Protein AF-A0A535QFA1-F1 (afdb_monomer_lite)

pLDDT: mean 90.1, std 9.4, range [36.09, 97.12]

Radius of gyration: 17.05 Å; chains: 1; bounding box: 52×34×44 Å

Foldseek 3Di:
DPPDQDDLLVQLVVQLVVVADDQDPSQCVNCVVCFQQFAHSVLSRLLSRLQCVPDSPQSVQKDFDDFDQALVRVCVGDDPLAWEWDWWWKAFPNAIEIEIETHDDDCDLVNLQVVCVVVVHDSCRSVVMDINDPVDDCCQAARHHRRQDDLSGDAPDDHSYPYYHYDDDDPVSLVVQGWYWHDRGSTITGTGGPVSVVSSSVVSVVVNVVRD

Structure (mmCIF, N/CA/C/O backbone):
data_AF-A0A535QFA1-F1
#
_entry.id   AF-A0A535QFA1-F1
#
loop_
_atom_site.group_PDB
_atom_site.id
_atom_site.type_symbol
_atom_site.label_atom_id
_atom_site.label_alt_id
_atom_site.label_comp_id
_atom_site.label_asym_id
_atom_site.label_entity_id
_atom_site.label_seq_id
_atom_site.pdbx_PDB_ins_code
_atom_site.Cartn_x
_atom_site.Cartn_y
_atom_site.Cartn_z
_atom_site.occupancy
_atom_site.B_iso_or_equiv
_atom_site.auth_seq_id
_atom_site.auth_comp_id
_atom_site.auth_asym_id
_atom_site.auth_atom_id
_atom_site.pdbx_PDB_model_num
ATOM 1 N N . MET A 1 1 ? 32.287 -7.131 -4.920 1.00 36.09 1 MET A N 1
ATOM 2 C CA . MET A 1 1 ? 31.017 -7.438 -5.617 1.00 36.09 1 MET A CA 1
ATOM 3 C C . MET A 1 1 ? 29.944 -6.469 -5.144 1.00 36.09 1 MET A C 1
ATOM 5 O O . MET A 1 1 ? 29.361 -6.685 -4.090 1.00 36.09 1 MET A O 1
ATOM 9 N N . HIS A 1 2 ? 29.711 -5.371 -5.864 1.00 36.66 2 HIS A N 1
ATOM 10 C CA . HIS A 1 2 ? 28.554 -4.512 -5.602 1.00 36.66 2 HIS A CA 1
ATOM 11 C C . HIS A 1 2 ? 27.330 -5.200 -6.203 1.00 36.66 2 HIS A C 1
ATOM 13 O O . HIS A 1 2 ? 27.080 -5.083 -7.400 1.00 36.66 2 HIS A O 1
ATOM 19 N N . ARG A 1 3 ? 26.614 -5.993 -5.398 1.00 45.50 3 ARG A N 1
ATOM 20 C CA . ARG A 1 3 ? 25.284 -6.466 -5.787 1.00 45.50 3 ARG A CA 1
ATOM 21 C C . ARG A 1 3 ? 24.400 -5.228 -5.881 1.00 45.50 3 ARG A C 1
ATOM 23 O O . ARG A 1 3 ? 23.937 -4.728 -4.862 1.00 45.50 3 ARG A O 1
ATOM 30 N N . ARG A 1 4 ? 24.230 -4.700 -7.096 1.00 63.50 4 ARG A N 1
ATOM 31 C CA . ARG A 1 4 ? 23.121 -3.793 -7.387 1.00 63.50 4 ARG A CA 1
ATOM 32 C C . ARG A 1 4 ? 21.858 -4.572 -7.032 1.00 63.50 4 ARG A C 1
ATOM 34 O O . ARG A 1 4 ? 21.687 -5.695 -7.505 1.00 63.50 4 ARG A O 1
ATOM 41 N N . LEU A 1 5 ? 21.057 -4.028 -6.120 1.00 66.06 5 LEU A N 1
ATOM 42 C CA . LEU A 1 5 ? 19.701 -4.513 -5.881 1.00 66.06 5 LEU A CA 1
ATOM 43 C C . LEU A 1 5 ? 19.017 -4.654 -7.238 1.00 66.06 5 LEU A C 1
ATOM 45 O O . LEU A 1 5 ? 19.121 -3.735 -8.045 1.00 66.06 5 LEU A O 1
ATOM 49 N N . LEU A 1 6 ? 18.392 -5.803 -7.499 1.00 73.25 6 LEU A N 1
ATOM 50 C CA . LEU A 1 6 ? 17.642 -6.003 -8.734 1.00 73.25 6 LEU A CA 1
ATOM 51 C C . LEU A 1 6 ? 16.382 -5.123 -8.662 1.00 73.25 6 LEU A C 1
ATOM 53 O O . LEU A 1 6 ? 15.570 -5.325 -7.745 1.00 73.25 6 LEU A O 1
ATOM 57 N N . PRO A 1 7 ? 16.238 -4.141 -9.569 1.00 82.62 7 PRO A N 1
ATOM 58 C CA . PRO A 1 7 ? 15.026 -3.350 -9.707 1.00 82.62 7 PRO A CA 1
ATOM 59 C C . PRO A 1 7 ? 13.777 -4.210 -9.798 1.00 82.62 7 PRO A C 1
ATOM 61 O O . PRO A 1 7 ? 13.775 -5.228 -10.496 1.00 82.62 7 PRO A O 1
ATOM 64 N N . VAL A 1 8 ? 12.685 -3.774 -9.165 1.00 93.38 8 VAL A N 1
ATOM 65 C CA . VAL A 1 8 ? 11.376 -4.394 -9.434 1.00 93.38 8 VAL A CA 1
ATOM 66 C C . VAL A 1 8 ? 11.015 -4.214 -10.915 1.00 93.38 8 VAL A C 1
ATOM 68 O O . VAL A 1 8 ? 10.474 -5.130 -11.535 1.00 93.38 8 VAL A O 1
ATOM 71 N N . GLN A 1 9 ? 11.435 -3.088 -11.498 1.00 94.69 9 GLN A N 1
ATOM 72 C CA . GLN A 1 9 ? 11.302 -2.752 -12.917 1.00 94.69 9 GLN A CA 1
ATOM 73 C C . GLN A 1 9 ? 11.777 -3.857 -13.863 1.00 94.69 9 GLN A C 1
ATOM 75 O O . GLN A 1 9 ? 11.039 -4.215 -14.775 1.00 94.69 9 GLN A O 1
ATOM 80 N N . ASP A 1 10 ? 12.949 -4.451 -13.630 1.00 93.56 10 ASP A N 1
ATOM 81 C CA . ASP A 1 10 ? 13.487 -5.488 -14.522 1.00 93.56 10 ASP A CA 1
ATOM 82 C C . ASP A 1 10 ? 12.620 -6.754 -14.504 1.00 93.56 10 ASP A C 1
ATOM 84 O O . ASP A 1 10 ? 12.417 -7.402 -15.533 1.00 93.56 10 ASP A O 1
ATOM 88 N N . THR A 1 11 ? 12.070 -7.098 -13.333 1.00 95.25 11 THR A N 1
ATOM 89 C CA . THR A 1 11 ? 11.156 -8.242 -13.213 1.00 95.25 11 THR A CA 1
ATOM 90 C C . THR A 1 11 ? 9.824 -7.946 -13.896 1.00 95.25 11 THR A C 1
ATOM 92 O O . THR A 1 11 ? 9.345 -8.780 -14.661 1.00 95.25 11 THR A O 1
ATOM 95 N N . PHE A 1 12 ? 9.254 -6.758 -13.674 1.00 96.00 12 PHE A N 1
ATOM 96 C CA . PHE A 1 12 ? 8.002 -6.348 -14.314 1.00 96.00 12 PHE A CA 1
ATOM 97 C C . PHE A 1 12 ? 8.147 -6.305 -15.841 1.00 96.00 12 PHE A C 1
ATOM 99 O O . PHE A 1 12 ? 7.252 -6.760 -16.549 1.00 96.00 12 PHE A O 1
ATOM 10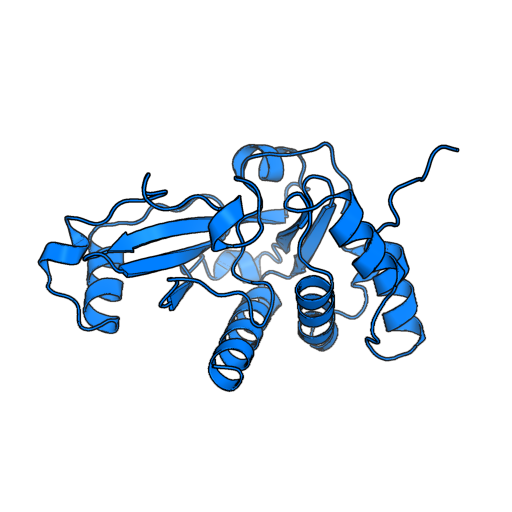6 N N . ALA A 1 13 ? 9.288 -5.833 -16.351 1.00 95.38 13 ALA A N 1
ATOM 107 C CA . ALA A 1 13 ? 9.579 -5.812 -17.783 1.00 95.38 13 ALA A CA 1
ATOM 108 C C . ALA A 1 13 ? 9.692 -7.224 -18.376 1.00 95.38 13 ALA A C 1
ATOM 110 O O . ALA A 1 13 ? 9.274 -7.451 -19.511 1.00 95.38 13 ALA A O 1
ATOM 111 N N . SER A 1 14 ? 10.241 -8.187 -17.624 1.00 94.94 14 SER A N 1
ATOM 112 C CA . SER A 1 14 ? 10.229 -9.590 -18.056 1.00 94.94 14 SER A CA 1
ATOM 113 C C . SER A 1 14 ? 8.806 -10.126 -18.127 1.00 94.94 14 SER A C 1
ATOM 115 O O . SER A 1 14 ? 8.405 -10.607 -19.177 1.00 94.94 14 SER A O 1
ATOM 117 N N . TRP A 1 15 ? 8.022 -9.978 -17.056 1.00 96.12 15 TRP A N 1
ATOM 118 C CA . TRP A 1 15 ? 6.640 -10.463 -17.019 1.00 96.12 15 TRP A CA 1
ATOM 119 C C . TRP A 1 15 ? 5.766 -9.861 -18.120 1.00 96.12 15 TRP A C 1
ATOM 121 O O . TRP A 1 15 ? 4.975 -10.576 -18.729 1.00 96.12 15 TRP A O 1
ATOM 131 N N . GLN A 1 16 ? 5.957 -8.578 -18.437 1.00 95.00 16 GLN A N 1
ATOM 132 C CA . GLN A 1 16 ? 5.222 -7.918 -19.515 1.00 95.00 16 GLN A CA 1
ATOM 133 C C . GLN A 1 16 ? 5.576 -8.519 -20.878 1.00 95.00 16 GLN A C 1
ATOM 135 O O . GLN A 1 16 ? 4.688 -8.790 -21.682 1.00 95.00 16 GLN A O 1
ATOM 140 N N . ARG A 1 17 ? 6.866 -8.781 -21.128 1.00 94.31 17 ARG A N 1
ATOM 141 C CA . ARG A 1 17 ? 7.331 -9.433 -22.361 1.00 94.31 17 ARG A CA 1
ATOM 142 C C . ARG A 1 17 ? 6.823 -10.869 -22.478 1.00 94.31 17 ARG A C 1
ATOM 144 O O . ARG A 1 17 ? 6.496 -11.311 -23.576 1.00 94.31 17 ARG A O 1
ATOM 151 N N . ASP A 1 18 ? 6.774 -11.573 -21.354 1.00 92.62 18 ASP A N 1
ATOM 152 C CA . ASP A 1 18 ? 6.400 -12.983 -21.278 1.00 92.62 18 ASP A CA 1
ATOM 153 C C . ASP A 1 18 ? 4.866 -13.183 -21.253 1.00 92.62 18 ASP A C 1
ATOM 155 O O . ASP A 1 18 ? 4.390 -14.310 -21.387 1.00 92.62 18 ASP A O 1
ATOM 159 N N . GLY A 1 19 ? 4.083 -12.102 -21.117 1.00 89.38 19 GLY A N 1
ATOM 160 C CA . GLY A 1 19 ? 2.617 -12.129 -21.109 1.00 89.38 19 GLY A CA 1
ATOM 161 C C . GLY A 1 19 ? 2.006 -12.683 -19.819 1.00 89.38 19 GLY A C 1
ATOM 162 O O . GLY A 1 19 ? 0.875 -13.169 -19.835 1.00 89.38 19 GLY A O 1
ATOM 163 N N . GLY A 1 20 ? 2.739 -12.644 -18.704 1.00 88.31 20 GLY A N 1
ATOM 164 C CA . GLY A 1 20 ? 2.240 -13.107 -17.412 1.00 88.31 20 GLY A CA 1
ATOM 165 C C . GLY A 1 20 ? 3.280 -13.061 -16.297 1.00 88.31 20 GLY A C 1
ATOM 166 O O . GLY A 1 20 ? 4.484 -12.968 -16.542 1.00 88.31 20 GLY A O 1
ATOM 167 N N . SER A 1 21 ? 2.817 -13.162 -15.048 1.00 89.56 21 SER A N 1
ATOM 168 C CA . SER A 1 21 ? 3.704 -13.216 -13.887 1.00 89.56 21 SER A CA 1
ATOM 169 C C . SER A 1 21 ? 3.970 -14.656 -13.445 1.00 89.56 21 SER A C 1
ATOM 171 O O . SER A 1 21 ? 3.077 -15.422 -13.071 1.00 89.56 21 SER A O 1
ATOM 173 N N . ALA A 1 22 ? 5.239 -15.047 -13.466 1.00 90.06 22 ALA A N 1
ATOM 174 C CA . ALA A 1 22 ? 5.717 -16.295 -12.877 1.00 90.06 22 ALA A CA 1
ATOM 175 C C . ALA A 1 22 ? 6.496 -16.009 -11.586 1.00 90.06 22 ALA A C 1
ATOM 177 O O . ALA A 1 22 ? 6.924 -14.883 -11.332 1.00 90.06 22 ALA A O 1
ATOM 178 N N . LEU A 1 23 ? 6.724 -17.039 -10.766 1.00 89.19 23 LEU A N 1
ATOM 179 C CA . LEU A 1 23 ? 7.596 -16.917 -9.595 1.00 89.19 23 LEU A CA 1
ATOM 180 C C . LEU A 1 23 ? 8.981 -16.398 -10.009 1.00 89.19 23 LEU A C 1
ATOM 182 O O . LEU A 1 23 ? 9.661 -17.004 -10.835 1.00 89.19 23 LEU A O 1
ATOM 186 N N . SER A 1 24 ? 9.410 -15.290 -9.402 1.00 91.81 24 SER A N 1
ATOM 187 C CA . SER A 1 24 ? 10.688 -14.644 -9.706 1.00 91.81 24 SER A CA 1
ATOM 188 C C . SER A 1 24 ? 11.712 -14.911 -8.606 1.00 91.81 24 SER A C 1
ATOM 190 O O . SER A 1 24 ? 11.575 -14.433 -7.478 1.00 91.81 24 SER A O 1
ATOM 192 N N . GLN A 1 25 ? 12.791 -15.628 -8.941 1.00 91.75 25 GLN A N 1
ATOM 193 C CA . GLN A 1 25 ? 13.925 -15.819 -8.024 1.00 91.75 25 GLN A CA 1
ATOM 194 C C . GLN A 1 25 ? 14.597 -14.487 -7.656 1.00 91.75 25 GLN A C 1
ATOM 196 O O . GLN A 1 25 ? 15.121 -14.353 -6.550 1.00 91.75 25 GLN A O 1
ATOM 201 N N . ALA A 1 26 ? 14.551 -13.495 -8.553 1.00 92.25 26 ALA A N 1
ATOM 202 C CA . ALA A 1 26 ? 15.075 -12.158 -8.301 1.00 92.25 26 ALA A CA 1
ATOM 203 C C . ALA A 1 26 ? 14.303 -11.456 -7.176 1.00 92.25 26 ALA A C 1
ATOM 205 O O . ALA A 1 26 ? 14.924 -10.931 -6.250 1.00 92.25 26 ALA A O 1
ATOM 206 N N . LEU A 1 27 ? 12.967 -11.512 -7.203 1.00 94.38 27 LEU A N 1
ATOM 207 C CA . LEU A 1 27 ? 12.136 -10.939 -6.141 1.00 94.38 27 LEU A CA 1
ATOM 208 C C . LEU A 1 27 ? 12.283 -11.699 -4.820 1.00 94.38 27 LEU A C 1
ATOM 210 O O . LEU A 1 27 ? 12.355 -11.071 -3.770 1.00 94.38 27 LEU A O 1
ATOM 214 N N . VAL A 1 28 ? 12.412 -13.030 -4.855 1.00 93.62 28 VAL A N 1
ATOM 215 C CA . VAL A 1 28 ? 12.684 -13.830 -3.645 1.00 93.62 28 VAL A CA 1
ATOM 216 C C . VAL A 1 28 ? 14.038 -13.463 -3.030 1.00 93.62 28 VAL A C 1
ATOM 218 O O . VAL A 1 28 ? 14.162 -13.333 -1.812 1.00 93.62 28 VAL A O 1
ATOM 221 N N . LEU A 1 29 ? 15.077 -13.280 -3.850 1.00 92.81 29 LEU A N 1
ATOM 222 C CA . LEU A 1 29 ? 16.383 -12.834 -3.366 1.00 92.81 29 LEU A CA 1
ATOM 223 C C . LEU A 1 29 ? 16.307 -11.415 -2.791 1.00 92.81 29 LEU A C 1
ATOM 225 O O . LEU A 1 29 ? 16.890 -11.154 -1.742 1.00 92.81 29 LEU A O 1
ATOM 229 N N . ARG A 1 30 ? 15.579 -10.515 -3.456 1.00 93.50 30 ARG A N 1
ATOM 230 C CA . ARG A 1 30 ? 15.346 -9.146 -2.993 1.00 93.50 30 ARG A CA 1
ATOM 231 C C . ARG A 1 30 ? 14.663 -9.124 -1.626 1.00 93.50 30 ARG A C 1
ATOM 233 O O . ARG A 1 30 ? 15.171 -8.468 -0.723 1.00 93.50 30 ARG A O 1
ATOM 240 N N . GLU A 1 31 ? 13.576 -9.872 -1.465 1.00 93.56 31 GLU A N 1
ATOM 241 C CA . GLU A 1 31 ? 12.855 -10.021 -0.196 1.00 93.56 31 GLU A CA 1
ATOM 242 C C . GLU A 1 31 ? 13.787 -10.513 0.922 1.00 93.56 31 GLU A C 1
ATOM 244 O O . GLU A 1 31 ? 13.810 -9.942 2.007 1.00 93.56 31 GLU A O 1
ATOM 249 N N . ARG A 1 32 ? 14.648 -11.501 0.643 1.00 92.81 32 ARG A N 1
ATOM 250 C CA . ARG A 1 32 ? 15.643 -11.990 1.618 1.00 92.81 32 ARG A CA 1
ATOM 251 C C . ARG A 1 32 ? 16.702 -10.952 1.995 1.00 92.81 32 ARG A C 1
ATOM 253 O O . ARG A 1 32 ? 17.183 -10.975 3.122 1.00 92.81 32 ARG A O 1
ATOM 260 N N . LEU A 1 33 ? 17.114 -10.099 1.056 1.00 92.50 33 LEU A N 1
ATOM 261 C CA . LEU A 1 33 ? 18.165 -9.099 1.278 1.00 92.50 33 LEU A CA 1
ATOM 262 C C . LEU A 1 33 ? 17.646 -7.839 1.977 1.00 92.50 33 LEU A C 1
ATOM 264 O O . LEU A 1 33 ? 18.363 -7.266 2.791 1.00 92.50 33 LEU A O 1
ATOM 268 N N . LEU A 1 34 ? 16.435 -7.398 1.635 1.00 92.19 34 LEU A N 1
ATOM 269 C CA . LEU A 1 34 ? 15.840 -6.166 2.155 1.00 92.19 34 LEU A CA 1
ATOM 270 C C . LEU A 1 34 ? 14.922 -6.399 3.360 1.00 92.19 34 LEU A C 1
ATOM 272 O O . LEU A 1 34 ? 14.665 -5.461 4.114 1.00 92.19 34 LEU A O 1
ATOM 276 N N . GLY A 1 35 ? 14.426 -7.623 3.554 1.00 92.62 35 GLY A N 1
ATOM 277 C CA . GLY A 1 35 ? 13.470 -7.941 4.610 1.00 92.62 35 GLY A CA 1
ATOM 278 C C . GLY A 1 35 ? 12.264 -6.991 4.562 1.00 92.62 35 GLY A C 1
ATOM 279 O O . GLY A 1 35 ? 11.680 -6.823 3.493 1.00 92.62 35 GLY A O 1
ATOM 280 N N . PRO A 1 36 ? 11.913 -6.315 5.671 1.00 93.19 36 PRO A N 1
ATOM 281 C CA . PRO A 1 36 ? 10.734 -5.450 5.732 1.00 93.19 36 PRO A CA 1
ATOM 282 C C . PRO A 1 36 ? 10.875 -4.112 4.981 1.00 93.19 36 PRO A C 1
ATOM 284 O O . PRO A 1 36 ? 9.944 -3.308 4.972 1.00 93.19 36 PRO A O 1
ATOM 287 N N . ALA A 1 37 ? 12.028 -3.845 4.355 1.00 93.69 37 ALA A N 1
ATOM 288 C CA . ALA A 1 37 ? 12.254 -2.655 3.533 1.00 93.69 37 ALA A CA 1
ATOM 289 C C . ALA A 1 37 ? 11.742 -2.795 2.085 1.00 93.69 37 ALA A C 1
ATOM 291 O O . ALA A 1 37 ? 11.968 -1.900 1.273 1.00 93.69 37 ALA A O 1
ATOM 292 N N . THR A 1 38 ? 11.079 -3.903 1.744 1.00 94.38 38 THR A N 1
ATOM 293 C CA . THR A 1 38 ? 10.438 -4.159 0.447 1.00 94.38 38 THR A CA 1
ATOM 294 C C . THR A 1 38 ? 9.140 -4.930 0.660 1.00 94.38 38 THR A C 1
ATOM 296 O O . THR A 1 38 ? 9.039 -5.715 1.600 1.00 94.38 38 THR A O 1
ATOM 299 N N . LEU A 1 39 ? 8.164 -4.757 -0.232 1.00 94.75 39 LEU A N 1
ATOM 300 C CA . LEU A 1 39 ? 7.024 -5.668 -0.299 1.00 94.75 39 LEU A CA 1
ATOM 301 C C . LEU A 1 39 ? 7.507 -7.095 -0.592 1.00 94.75 39 LEU A C 1
ATOM 303 O O . LEU A 1 39 ? 8.524 -7.288 -1.271 1.00 94.75 39 LEU A O 1
ATOM 307 N N . SER A 1 40 ? 6.759 -8.086 -0.095 1.00 93.81 40 SER A N 1
ATOM 308 C CA . SER A 1 40 ? 7.069 -9.496 -0.345 1.00 93.81 40 SER A CA 1
ATOM 309 C C . SER A 1 40 ? 7.039 -9.804 -1.842 1.00 93.81 40 SER A C 1
ATOM 311 O O . SER A 1 40 ? 6.305 -9.177 -2.610 1.00 93.81 40 SER A O 1
ATOM 313 N N . SER A 1 41 ? 7.806 -10.804 -2.270 1.00 94.19 41 SER A N 1
ATOM 314 C CA . SER A 1 41 ? 7.821 -11.258 -3.664 1.00 94.19 41 SER A CA 1
ATOM 315 C C . SER A 1 41 ? 6.428 -11.645 -4.169 1.00 94.19 41 SER A C 1
ATOM 317 O O . SER A 1 41 ? 6.093 -11.375 -5.322 1.00 94.19 41 SER A O 1
ATOM 319 N N . ALA A 1 42 ? 5.600 -12.223 -3.298 1.00 92.56 42 ALA A N 1
ATOM 320 C CA . ALA A 1 42 ? 4.225 -12.580 -3.611 1.00 92.56 42 ALA A CA 1
ATOM 321 C C . ALA A 1 42 ? 3.305 -11.351 -3.717 1.00 92.56 42 ALA A C 1
ATOM 323 O O . ALA A 1 42 ? 2.526 -11.276 -4.661 1.00 92.56 42 ALA A O 1
ATOM 324 N N . SER A 1 43 ? 3.442 -10.362 -2.827 1.00 93.44 43 SER A N 1
ATOM 325 C CA . SER A 1 43 ? 2.688 -9.098 -2.908 1.00 93.44 43 SER A CA 1
ATOM 326 C C . SER A 1 43 ? 3.061 -8.296 -4.157 1.00 93.44 43 SER A C 1
ATOM 328 O O . SER A 1 43 ? 2.186 -7.767 -4.829 1.00 93.44 43 SER A O 1
ATOM 330 N N . LEU A 1 44 ? 4.350 -8.245 -4.521 1.00 95.44 44 LEU A N 1
ATOM 331 C CA . LEU A 1 44 ? 4.813 -7.598 -5.756 1.00 95.44 44 LEU A CA 1
ATOM 332 C C . LEU A 1 44 ? 4.244 -8.273 -7.008 1.00 95.44 44 LEU A C 1
ATOM 334 O O . LEU A 1 44 ? 3.853 -7.590 -7.952 1.00 95.44 44 LEU A O 1
ATOM 338 N N . ARG A 1 45 ? 4.190 -9.610 -7.010 1.00 94.75 45 ARG A N 1
ATOM 339 C CA . ARG A 1 45 ? 3.570 -10.386 -8.088 1.00 94.75 45 ARG A CA 1
ATOM 340 C C . ARG A 1 45 ? 2.073 -10.105 -8.191 1.00 94.75 45 ARG A C 1
ATOM 342 O O . ARG A 1 45 ? 1.593 -9.809 -9.276 1.00 94.75 45 ARG A O 1
ATOM 349 N N . LEU A 1 46 ? 1.364 -10.143 -7.066 1.00 92.06 46 LEU A N 1
ATOM 350 C CA . LEU A 1 46 ? -0.070 -9.878 -7.028 1.00 92.06 46 LEU A CA 1
ATOM 351 C C . LEU A 1 46 ? -0.394 -8.455 -7.501 1.00 92.06 46 LEU A C 1
ATOM 353 O O . LEU A 1 46 ? -1.271 -8.261 -8.340 1.00 92.06 46 LEU A O 1
ATOM 357 N N . LEU A 1 47 ? 0.360 -7.466 -7.017 1.00 94.12 47 LEU A N 1
ATOM 358 C CA . LEU A 1 47 ? 0.212 -6.076 -7.435 1.00 94.12 47 LEU A CA 1
ATOM 359 C C . LEU A 1 47 ? 0.419 -5.920 -8.946 1.00 94.12 47 LEU A C 1
ATOM 361 O O . LEU A 1 47 ? -0.317 -5.166 -9.581 1.00 94.12 47 LEU A O 1
ATOM 365 N N . TYR A 1 48 ? 1.380 -6.641 -9.528 1.00 95.31 48 TYR A N 1
ATOM 366 C CA . TYR A 1 48 ? 1.573 -6.683 -10.976 1.00 95.31 48 TYR A CA 1
ATOM 367 C C . TYR A 1 48 ? 0.375 -7.310 -11.705 1.00 95.31 48 TYR A C 1
ATOM 369 O O . TYR A 1 48 ? -0.155 -6.700 -12.633 1.00 95.31 48 TYR A O 1
ATOM 377 N N . ASP A 1 49 ? -0.082 -8.491 -11.280 1.00 93.38 49 ASP A N 1
ATOM 378 C CA . ASP A 1 49 ? -1.200 -9.215 -11.910 1.00 93.38 49 ASP A CA 1
ATOM 379 C C . ASP A 1 49 ? -2.494 -8.398 -11.911 1.00 93.38 49 ASP A C 1
ATOM 381 O O . ASP A 1 49 ? -3.239 -8.375 -12.890 1.00 93.38 49 ASP A O 1
ATOM 385 N N . ILE A 1 50 ? -2.754 -7.692 -10.814 1.00 93.19 50 ILE A N 1
ATOM 386 C CA . ILE A 1 50 ? -3.905 -6.804 -10.693 1.00 93.19 50 ILE A CA 1
ATOM 387 C C . ILE A 1 50 ? -3.710 -5.566 -11.573 1.00 93.19 50 ILE A C 1
ATOM 389 O O . ILE A 1 50 ? -4.579 -5.222 -12.371 1.00 93.19 50 ILE A O 1
ATOM 393 N N . SER A 1 51 ? -2.569 -4.882 -11.450 1.00 94.69 51 SER A N 1
ATOM 394 C CA . SER A 1 51 ? -2.366 -3.588 -12.115 1.00 94.69 51 SER A CA 1
ATOM 395 C C . SER A 1 51 ? -2.237 -3.713 -13.635 1.00 94.69 51 SER A C 1
ATOM 397 O O . SER A 1 51 ? -2.648 -2.803 -14.351 1.00 94.69 51 SER A O 1
ATOM 399 N N . SER A 1 52 ? -1.717 -4.837 -14.137 1.00 94.88 52 SER A N 1
ATOM 400 C CA . SER A 1 52 ? -1.502 -5.080 -15.574 1.00 94.88 52 SER A CA 1
ATOM 401 C C . SER A 1 52 ? -2.806 -5.222 -16.360 1.00 94.88 52 SER A C 1
ATOM 403 O O . SER A 1 52 ? -2.816 -5.037 -17.570 1.00 94.88 52 SER A O 1
ATOM 405 N N . GLN A 1 53 ? -3.930 -5.466 -15.680 1.00 93.62 53 GLN A N 1
ATOM 406 C CA . GLN A 1 53 ? -5.264 -5.441 -16.291 1.00 93.62 53 GLN A CA 1
ATOM 407 C C . GLN A 1 53 ? -5.726 -4.023 -16.658 1.00 93.62 53 GLN A C 1
ATOM 409 O O . GLN A 1 53 ? -6.674 -3.862 -17.424 1.00 93.62 53 GLN A O 1
ATOM 414 N N . PHE A 1 54 ? -5.097 -2.996 -16.080 1.00 92.88 54 PHE A N 1
ATOM 415 C CA . PHE A 1 54 ? -5.510 -1.599 -16.219 1.00 92.88 54 PHE A CA 1
ATOM 416 C C . PHE A 1 54 ? -4.427 -0.701 -16.820 1.00 92.88 54 PHE A C 1
ATOM 418 O O . PHE A 1 54 ? -4.724 0.428 -17.212 1.00 92.88 54 PHE A O 1
ATOM 425 N N . VAL A 1 55 ? -3.175 -1.159 -16.823 1.00 94.06 55 VAL A N 1
ATOM 426 C CA . VAL A 1 55 ? -2.001 -0.359 -17.164 1.00 94.06 55 VAL A CA 1
ATOM 427 C C . VAL A 1 55 ? -1.009 -1.217 -17.941 1.00 94.06 55 VAL A C 1
ATOM 429 O O . VAL A 1 55 ? -0.461 -2.176 -17.400 1.00 94.06 55 VAL A O 1
ATOM 432 N N . ASP A 1 56 ? -0.739 -0.832 -19.186 1.00 91.50 56 ASP A N 1
ATOM 433 C CA . ASP A 1 56 ? 0.124 -1.605 -20.083 1.00 91.50 56 ASP A CA 1
ATOM 434 C C . ASP A 1 56 ? 1.620 -1.360 -19.834 1.00 91.50 56 ASP A C 1
ATOM 436 O O . ASP A 1 56 ? 2.424 -2.254 -20.064 1.00 91.50 56 ASP A O 1
ATOM 440 N N . ASP A 1 57 ? 2.007 -0.180 -19.344 1.00 94.62 57 ASP A N 1
ATOM 441 C CA . ASP A 1 57 ? 3.387 0.314 -19.183 1.00 94.62 57 ASP A CA 1
ATOM 442 C C . ASP A 1 57 ? 3.854 0.312 -17.711 1.00 94.62 57 ASP A C 1
ATOM 444 O O . ASP A 1 57 ? 4.427 1.276 -17.197 1.00 94.62 57 ASP A O 1
ATOM 448 N N . LEU A 1 58 ? 3.556 -0.765 -16.973 1.00 95.38 58 LEU A N 1
ATOM 449 C CA . LEU A 1 58 ? 3.919 -0.876 -15.552 1.00 95.38 58 LEU A CA 1
ATOM 450 C C . LEU A 1 58 ? 5.422 -0.735 -15.251 1.00 95.38 58 LEU A C 1
ATOM 452 O O . LEU A 1 58 ? 5.740 -0.090 -14.248 1.00 95.38 58 LEU A O 1
ATOM 456 N N . PRO A 1 59 ? 6.359 -1.314 -16.029 1.00 95.50 59 PRO A N 1
ATOM 457 C CA . PRO A 1 59 ? 7.784 -1.172 -15.730 1.00 95.50 59 PRO A CA 1
ATOM 458 C C . PRO A 1 59 ? 8.256 0.284 -15.778 1.00 95.50 59 PRO A C 1
ATOM 460 O O . PRO A 1 59 ? 9.030 0.712 -14.924 1.00 95.50 59 PRO A O 1
ATOM 463 N N . GLU A 1 60 ? 7.767 1.062 -16.742 1.00 95.81 60 GLU A N 1
ATOM 464 C CA . GLU A 1 60 ? 8.107 2.474 -16.939 1.00 95.81 60 GLU A CA 1
ATOM 465 C C . GLU A 1 60 ? 7.543 3.376 -15.833 1.00 95.81 60 GLU A C 1
ATOM 467 O O . GLU A 1 60 ? 8.005 4.501 -15.637 1.00 95.81 60 GLU A O 1
ATOM 472 N N . ARG A 1 61 ? 6.564 2.875 -15.079 1.00 96.25 61 ARG A N 1
ATOM 473 C CA . ARG A 1 61 ? 5.904 3.583 -13.979 1.00 96.25 61 ARG A CA 1
ATOM 474 C C . ARG A 1 61 ? 6.570 3.394 -12.626 1.00 96.25 61 ARG A C 1
ATOM 476 O O . ARG A 1 61 ? 6.087 3.944 -11.635 1.00 96.25 61 ARG A O 1
ATOM 483 N N . ILE A 1 62 ? 7.659 2.635 -12.553 1.00 96.19 62 ILE A N 1
ATOM 484 C CA . ILE A 1 62 ? 8.423 2.490 -11.316 1.00 96.19 62 ILE A CA 1
ATOM 485 C C . ILE A 1 62 ? 9.387 3.664 -11.182 1.00 96.19 62 ILE A C 1
ATOM 487 O O . ILE A 1 62 ? 10.312 3.851 -11.969 1.00 96.19 62 ILE A O 1
ATOM 491 N N . CYS A 1 63 ? 9.164 4.460 -10.144 1.00 94.19 63 CYS A N 1
ATOM 492 C CA . CYS A 1 63 ? 9.988 5.601 -9.800 1.00 94.19 63 CYS A CA 1
ATOM 493 C C . CYS A 1 63 ? 11.006 5.218 -8.729 1.00 94.19 63 CYS A C 1
ATOM 495 O O . CYS A 1 63 ? 10.646 4.677 -7.683 1.00 94.19 63 CYS A O 1
ATOM 497 N N . TRP A 1 64 ? 12.267 5.553 -8.991 1.00 93.69 64 TRP A N 1
ATOM 498 C CA . TRP A 1 64 ? 13.373 5.421 -8.052 1.00 93.69 64 TRP A CA 1
ATOM 499 C C . TRP A 1 64 ? 13.585 6.714 -7.286 1.00 93.69 64 TRP A C 1
ATOM 501 O O . TRP A 1 64 ? 13.624 7.795 -7.875 1.00 93.69 64 TRP A O 1
ATOM 511 N N . HIS A 1 65 ? 13.798 6.594 -5.983 1.00 93.19 65 HIS A N 1
ATOM 512 C CA . HIS A 1 65 ? 14.057 7.733 -5.118 1.00 93.19 65 HIS A CA 1
ATOM 513 C C . HIS A 1 65 ? 14.992 7.369 -3.957 1.00 93.19 65 HIS A C 1
ATOM 515 O O . HIS A 1 65 ? 15.338 6.209 -3.726 1.00 93.19 65 HIS A O 1
ATOM 521 N N . ALA A 1 66 ? 15.437 8.395 -3.229 1.00 90.56 66 ALA A N 1
ATOM 522 C CA . ALA A 1 66 ? 16.128 8.216 -1.955 1.00 90.56 66 ALA A CA 1
ATOM 523 C C . ALA A 1 66 ? 15.228 7.459 -0.953 1.00 90.56 66 ALA A C 1
ATOM 525 O O . ALA A 1 66 ? 14.005 7.535 -1.080 1.00 90.56 66 ALA A O 1
ATOM 526 N N . PRO A 1 67 ? 15.799 6.745 0.038 1.00 91.50 67 PRO A N 1
ATOM 527 C CA . PRO A 1 67 ? 15.005 6.047 1.044 1.00 91.50 67 PRO A CA 1
ATOM 528 C C . PRO A 1 67 ? 14.078 7.003 1.800 1.00 91.50 67 PRO A C 1
ATOM 530 O O . PRO A 1 67 ? 14.540 8.018 2.320 1.00 91.50 67 PRO A O 1
ATOM 533 N N . THR A 1 68 ? 12.800 6.646 1.907 1.00 92.00 68 THR A N 1
ATOM 534 C CA . THR A 1 68 ? 11.786 7.411 2.652 1.00 92.00 68 THR A CA 1
ATOM 535 C C . THR A 1 68 ? 11.129 6.549 3.727 1.00 92.00 68 THR A C 1
ATOM 537 O O . THR A 1 68 ? 10.778 5.402 3.470 1.00 92.00 68 THR A O 1
ATOM 540 N N . LEU A 1 69 ? 10.942 7.096 4.930 1.00 89.69 69 LEU A N 1
ATOM 541 C CA . LEU A 1 69 ? 10.387 6.407 6.107 1.00 89.69 69 LEU A CA 1
ATOM 542 C C . LEU A 1 69 ? 8.993 6.927 6.492 1.00 89.69 69 LEU A C 1
ATOM 544 O O . LEU A 1 69 ? 8.387 6.478 7.467 1.00 89.69 69 LEU A O 1
ATOM 548 N N . SER A 1 70 ? 8.464 7.888 5.736 1.00 90.19 70 SER A N 1
ATOM 549 C CA . SER A 1 70 ? 7.137 8.457 5.947 1.00 90.19 70 SER A CA 1
ATOM 550 C C . SER A 1 70 ? 6.447 8.815 4.632 1.00 90.19 70 SER A C 1
ATOM 552 O O . SER A 1 70 ? 7.085 9.063 3.605 1.00 90.19 70 SER A O 1
ATOM 554 N N . ALA A 1 71 ? 5.116 8.902 4.677 1.00 90.19 71 ALA A N 1
ATOM 555 C CA . ALA A 1 71 ? 4.320 9.336 3.532 1.00 90.19 71 ALA A CA 1
ATOM 556 C C . ALA A 1 71 ? 4.666 10.774 3.101 1.00 90.19 71 ALA A C 1
ATOM 558 O O . ALA A 1 71 ? 4.694 11.056 1.910 1.00 90.19 71 ALA A O 1
ATOM 559 N N . SER A 1 72 ? 4.984 11.668 4.045 1.00 91.38 72 SER A N 1
ATOM 560 C CA . SER A 1 72 ? 5.404 13.044 3.746 1.00 91.38 72 SER A CA 1
ATOM 561 C C . SER A 1 72 ? 6.753 13.106 3.031 1.00 91.38 72 SER A C 1
ATOM 563 O O . SER A 1 72 ? 6.900 13.864 2.077 1.00 91.38 72 SER A O 1
ATOM 565 N N . GLU A 1 73 ? 7.726 12.293 3.453 1.00 94.00 73 GLU A N 1
ATOM 566 C CA . GLU A 1 73 ? 9.013 12.186 2.753 1.00 94.00 73 GLU A CA 1
ATOM 567 C C . GLU A 1 73 ? 8.825 11.594 1.355 1.00 94.00 73 GLU A C 1
ATOM 569 O O . GLU A 1 73 ? 9.376 12.115 0.391 1.00 94.00 73 GLU A O 1
ATOM 574 N N . THR A 1 74 ? 7.987 10.560 1.232 1.00 93.44 74 THR A N 1
ATOM 575 C CA . THR A 1 74 ? 7.645 9.950 -0.063 1.00 93.44 74 THR A CA 1
ATOM 576 C C . THR A 1 74 ? 6.984 10.979 -0.984 1.00 93.44 74 THR A C 1
ATOM 578 O O . THR A 1 74 ? 7.388 11.150 -2.128 1.00 93.44 74 THR A O 1
ATOM 581 N N . GLN A 1 75 ? 6.021 11.753 -0.480 1.00 95.00 75 GLN A N 1
ATOM 582 C CA . GLN A 1 75 ? 5.355 12.805 -1.249 1.00 95.00 75 GLN A CA 1
ATOM 583 C C . GLN A 1 75 ? 6.329 13.878 -1.756 1.00 95.00 75 GLN A C 1
ATOM 585 O O . GLN A 1 75 ? 6.105 14.423 -2.835 1.00 95.00 75 GLN A O 1
ATOM 590 N N . ALA A 1 76 ? 7.393 14.176 -1.004 1.00 94.75 76 ALA A N 1
ATOM 591 C CA . ALA A 1 76 ? 8.402 15.164 -1.382 1.00 94.75 76 ALA A CA 1
ATOM 592 C C . ALA A 1 76 ? 9.335 14.693 -2.511 1.00 94.75 76 ALA A C 1
ATOM 594 O O . ALA A 1 76 ? 9.915 15.530 -3.202 1.00 94.75 76 ALA A O 1
ATOM 595 N N . VAL A 1 77 ? 9.489 13.376 -2.699 1.00 94.38 77 VAL A N 1
ATOM 596 C CA . VAL A 1 77 ? 10.323 12.791 -3.768 1.00 94.38 77 VAL A CA 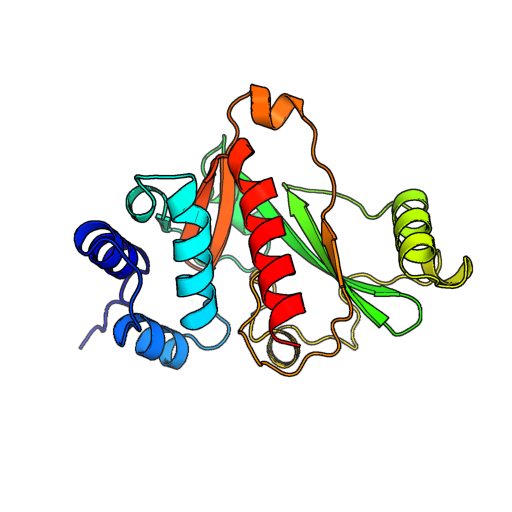1
ATOM 597 C C . VAL A 1 77 ? 9.514 12.336 -4.984 1.00 94.38 77 VAL A C 1
ATOM 599 O O . VAL A 1 77 ? 10.089 12.104 -6.046 1.00 94.38 77 VAL A O 1
ATOM 602 N N . LEU A 1 78 ? 8.190 12.218 -4.851 1.00 94.38 78 LEU A N 1
ATOM 603 C CA . LEU A 1 78 ? 7.292 11.898 -5.957 1.00 94.38 78 LEU A CA 1
ATOM 604 C C . LEU A 1 78 ? 7.075 13.110 -6.888 1.00 94.38 78 LEU A C 1
ATOM 606 O O . LEU A 1 78 ? 7.141 14.260 -6.448 1.00 94.38 78 LEU A O 1
ATOM 610 N N . PRO A 1 79 ? 6.766 12.884 -8.180 1.00 94.31 79 PRO A N 1
ATOM 611 C CA . PRO A 1 79 ? 6.444 13.972 -9.099 1.00 94.31 79 PRO A CA 1
ATOM 612 C C . PRO A 1 79 ? 5.216 14.789 -8.641 1.00 94.31 79 PRO A C 1
ATOM 614 O O . PRO A 1 79 ? 4.300 14.220 -8.048 1.00 94.31 79 PRO A O 1
ATOM 617 N N . PRO A 1 80 ? 5.107 16.090 -8.984 1.00 89.69 80 PRO A N 1
ATOM 618 C CA . PRO A 1 80 ? 4.056 16.976 -8.456 1.00 89.69 80 PRO A CA 1
ATOM 619 C C . PRO A 1 80 ? 2.600 16.528 -8.684 1.00 89.69 80 PRO A C 1
ATOM 621 O O . PRO A 1 80 ? 1.720 16.876 -7.902 1.00 89.69 80 PRO A O 1
ATOM 624 N N . GLN A 1 81 ? 2.335 15.767 -9.751 1.00 92.38 81 GLN A N 1
ATOM 625 C CA . GLN A 1 81 ? 0.997 15.259 -10.099 1.00 92.38 81 GLN A CA 1
ATOM 626 C C . GLN A 1 81 ? 0.684 13.890 -9.468 1.00 92.38 81 GLN A C 1
ATOM 628 O O . GLN A 1 81 ? -0.382 13.317 -9.710 1.00 92.38 81 GLN A O 1
ATOM 633 N N . VAL A 1 82 ? 1.617 13.355 -8.679 1.00 96.44 82 VAL A N 1
ATOM 634 C CA . VAL A 1 82 ? 1.522 12.048 -8.036 1.00 96.44 82 VAL A CA 1
ATOM 635 C C . VAL A 1 82 ? 1.270 12.250 -6.550 1.00 96.44 82 VAL A C 1
ATOM 637 O O . VAL A 1 82 ? 2.020 12.933 -5.855 1.00 96.44 82 VAL A O 1
ATOM 640 N N . LEU A 1 83 ? 0.203 11.637 -6.056 1.00 96.12 83 LEU A N 1
ATOM 641 C CA . LEU A 1 83 ? -0.166 11.653 -4.650 1.00 96.12 83 LEU A CA 1
ATOM 642 C C . LEU A 1 83 ? 0.336 10.382 -3.971 1.00 96.12 83 LEU A C 1
ATOM 644 O O . LEU A 1 83 ? 0.197 9.288 -4.508 1.00 96.12 83 LEU A O 1
ATOM 648 N N . VAL A 1 84 ? 0.900 10.492 -2.778 1.00 95.19 84 VAL A N 1
ATOM 649 C CA . VAL A 1 84 ? 1.333 9.313 -2.021 1.00 95.19 84 VAL A CA 1
ATOM 650 C C . VAL A 1 84 ? 0.124 8.490 -1.559 1.00 95.19 84 VAL A C 1
ATOM 652 O O . VAL A 1 84 ? -0.860 9.045 -1.066 1.00 95.19 84 VAL A O 1
ATOM 655 N N . GLN A 1 85 ? 0.179 7.163 -1.678 1.00 95.06 85 GLN A N 1
ATOM 656 C CA . GLN A 1 85 ? -0.728 6.292 -0.932 1.00 95.06 85 GLN A CA 1
ATOM 657 C C . GLN A 1 85 ? -0.238 6.185 0.513 1.00 95.06 85 GLN A C 1
ATOM 659 O O . GLN A 1 85 ? 0.899 5.812 0.783 1.00 95.06 85 GLN A O 1
ATOM 664 N N . LYS A 1 86 ? -1.119 6.502 1.459 1.00 93.44 86 LYS A N 1
ATOM 665 C CA . LYS A 1 86 ? -0.828 6.478 2.889 1.00 93.44 86 LYS A CA 1
ATOM 666 C C . LYS A 1 86 ? -1.705 5.443 3.570 1.00 93.44 86 LYS A C 1
ATOM 668 O O . LYS A 1 86 ? -2.933 5.558 3.557 1.00 93.44 86 LYS A O 1
ATOM 673 N N . THR A 1 87 ? -1.073 4.475 4.224 1.00 93.88 87 THR A N 1
ATOM 674 C CA . THR A 1 87 ? -1.758 3.510 5.086 1.00 93.88 87 THR A CA 1
ATOM 675 C C . THR A 1 87 ? -1.270 3.625 6.515 1.00 93.88 87 THR A C 1
ATOM 677 O O . THR A 1 87 ? -0.085 3.815 6.780 1.00 93.88 87 THR A O 1
ATOM 680 N N . VAL A 1 88 ? -2.207 3.524 7.447 1.00 93.25 88 VAL A N 1
ATOM 681 C CA . VAL A 1 88 ? -1.950 3.615 8.880 1.00 93.25 88 VAL A CA 1
ATOM 682 C C . VAL A 1 88 ? -2.672 2.493 9.606 1.00 93.25 88 VAL A C 1
ATOM 684 O O . VAL A 1 88 ? -3.769 2.079 9.228 1.00 93.25 88 VAL A O 1
ATOM 687 N N . SER A 1 89 ? -2.044 1.996 10.664 1.00 94.56 89 SER A N 1
ATOM 688 C CA . SER A 1 89 ? -2.653 0.997 11.539 1.00 94.56 89 SER A CA 1
ATOM 689 C C . SER A 1 89 ? -3.624 1.682 12.488 1.00 94.56 89 SER A C 1
ATOM 691 O O . SER A 1 89 ? -3.321 2.742 13.032 1.00 94.56 89 SER A O 1
ATOM 693 N N . VAL A 1 90 ? -4.791 1.092 12.705 1.00 95.06 90 VAL A N 1
ATOM 694 C CA . VAL A 1 90 ? -5.829 1.650 13.570 1.00 95.06 90 VAL A CA 1
ATOM 695 C C . VAL A 1 90 ? -6.342 0.562 14.497 1.00 95.06 90 VAL A C 1
ATOM 697 O O . VAL A 1 90 ? -6.742 -0.499 14.033 1.00 95.06 90 VAL A O 1
ATOM 700 N N . GLU A 1 91 ? -6.370 0.821 15.803 1.00 95.31 91 GLU A N 1
ATOM 701 C CA . GLU A 1 91 ? -7.045 -0.063 16.755 1.00 95.31 91 GLU A CA 1
ATOM 702 C C . GLU A 1 91 ? -8.411 0.520 17.120 1.00 95.31 91 GLU A C 1
ATOM 704 O O . GLU A 1 91 ? -8.545 1.707 17.436 1.00 95.31 91 GLU A O 1
ATOM 709 N N . MET A 1 92 ? -9.445 -0.318 17.063 1.00 95.12 92 MET A N 1
ATOM 710 C CA . MET A 1 92 ? -10.811 0.050 17.417 1.00 95.12 92 MET A CA 1
ATOM 711 C C . MET A 1 92 ? -11.474 -1.100 18.179 1.00 95.12 92 MET A C 1
ATOM 713 O O . MET A 1 92 ? -11.665 -2.183 17.634 1.00 95.12 92 MET A O 1
ATOM 717 N N . ALA A 1 93 ? -11.814 -0.865 19.453 1.00 93.25 93 ALA A N 1
ATOM 718 C CA . ALA A 1 93 ? -12.337 -1.893 20.365 1.00 93.25 93 ALA A CA 1
ATOM 719 C C . ALA A 1 93 ? -11.477 -3.177 20.394 1.00 93.25 93 ALA A C 1
ATOM 721 O O . ALA A 1 93 ? -12.002 -4.287 20.321 1.00 93.25 93 ALA A O 1
ATOM 722 N N . GLY A 1 94 ? -10.150 -3.015 20.454 1.00 91.69 94 GLY A N 1
ATOM 723 C CA . GLY A 1 94 ? -9.189 -4.123 20.481 1.00 91.69 94 GLY A CA 1
ATOM 724 C C . GLY A 1 94 ? -9.015 -4.861 19.149 1.00 91.69 94 GLY A C 1
ATOM 725 O O . GLY A 1 94 ? -8.311 -5.865 19.106 1.00 91.69 94 GLY A O 1
ATOM 726 N N . ARG A 1 95 ? -9.642 -4.390 18.062 1.00 93.25 95 ARG A N 1
ATOM 727 C CA . ARG A 1 95 ? -9.469 -4.945 16.715 1.00 93.25 95 ARG A CA 1
ATOM 728 C C . ARG A 1 95 ? -8.514 -4.090 15.899 1.00 93.25 95 ARG A C 1
ATOM 730 O O . ARG A 1 95 ? -8.660 -2.867 15.882 1.00 93.25 95 ARG A O 1
ATOM 737 N N . LEU A 1 96 ? -7.580 -4.741 15.211 1.00 95.12 96 LEU A N 1
ATOM 738 C CA . LEU A 1 96 ? -6.611 -4.086 14.341 1.00 95.12 96 LEU A CA 1
ATOM 739 C C . LEU A 1 96 ? -7.182 -3.920 12.929 1.00 95.12 96 LEU A C 1
ATOM 741 O O . LEU A 1 96 ? -7.688 -4.870 12.339 1.00 95.12 96 LEU A O 1
ATOM 745 N N . LEU A 1 97 ? -7.081 -2.708 12.398 1.00 95.19 97 LEU A N 1
ATOM 746 C CA . LEU A 1 97 ? -7.529 -2.291 11.074 1.00 95.19 97 LEU A CA 1
ATOM 747 C C . LEU A 1 97 ? -6.360 -1.633 10.331 1.00 95.19 97 LEU A C 1
ATOM 749 O O . LEU A 1 97 ? -5.507 -0.999 10.957 1.00 95.19 97 LEU A O 1
ATOM 753 N N . LEU A 1 98 ? -6.363 -1.696 9.002 1.00 94.50 98 LEU A N 1
ATOM 754 C CA . LEU A 1 98 ? -5.519 -0.851 8.156 1.00 94.50 98 LEU A CA 1
ATOM 755 C C . LEU A 1 98 ? -6.407 0.173 7.475 1.00 94.50 98 LEU A C 1
ATOM 757 O O . LEU A 1 98 ? -7.347 -0.189 6.782 1.00 94.50 98 LEU A O 1
ATOM 761 N N . TRP A 1 99 ? -6.132 1.453 7.673 1.00 94.50 99 TRP A N 1
ATOM 762 C CA . TRP A 1 99 ? -6.822 2.515 6.951 1.00 94.50 99 TRP A CA 1
ATOM 763 C C . TRP A 1 99 ? -5.902 2.984 5.842 1.00 94.50 99 TRP A C 1
ATOM 765 O O . TRP A 1 99 ? -4.770 3.366 6.121 1.00 94.50 99 TRP A O 1
ATOM 775 N N . THR A 1 100 ? -6.357 2.900 4.596 1.00 94.06 100 THR A N 1
ATOM 776 C CA . THR A 1 100 ? -5.586 3.255 3.404 1.00 94.06 100 THR A CA 1
ATOM 777 C C . THR A 1 100 ? -6.284 4.362 2.628 1.00 94.06 100 THR A C 1
ATOM 779 O O . THR A 1 100 ? -7.500 4.340 2.458 1.00 94.06 100 THR A O 1
ATOM 782 N N . GLY A 1 101 ? -5.528 5.347 2.161 1.00 93.25 101 GLY A N 1
ATOM 783 C CA . GLY A 1 101 ? -6.054 6.499 1.439 1.00 93.25 101 GLY A CA 1
ATOM 784 C C . GLY A 1 101 ? -4.967 7.216 0.652 1.00 93.25 101 GLY A C 1
ATOM 785 O O . GLY A 1 101 ? -3.818 6.776 0.615 1.00 93.25 101 GLY A O 1
ATOM 786 N N . ILE A 1 102 ? -5.341 8.328 0.023 1.00 93.81 102 ILE A N 1
ATOM 787 C CA . ILE A 1 102 ? -4.473 9.097 -0.870 1.00 93.81 102 ILE A CA 1
ATOM 788 C C . ILE A 1 102 ? -4.154 10.454 -0.252 1.00 93.81 102 ILE A C 1
ATOM 790 O O . ILE A 1 102 ? -5.059 11.174 0.173 1.00 93.81 102 ILE A O 1
ATOM 794 N N . GLY A 1 103 ? -2.871 10.807 -0.242 1.00 90.00 103 GLY A N 1
ATOM 795 C CA . GLY A 1 103 ? -2.360 12.031 0.354 1.00 90.00 103 GLY A CA 1
ATOM 796 C C . GLY A 1 103 ? -2.572 12.081 1.866 1.00 90.00 103 GLY A C 1
ATOM 797 O O . GLY A 1 103 ? -2.642 11.059 2.557 1.00 90.00 103 GLY A O 1
ATOM 798 N N . ASP A 1 104 ? -2.682 13.299 2.386 1.00 85.19 104 ASP A N 1
ATOM 799 C CA . ASP A 1 104 ? -3.004 13.515 3.787 1.00 85.19 104 ASP A CA 1
ATOM 800 C C . ASP A 1 104 ? -4.511 13.498 4.027 1.00 85.19 104 ASP A C 1
ATOM 802 O O . ASP A 1 104 ? -5.278 14.273 3.458 1.00 85.19 104 ASP A O 1
ATOM 806 N N . TYR A 1 105 ? -4.924 12.619 4.934 1.00 85.31 105 TYR A N 1
ATOM 807 C CA . TYR A 1 105 ? -6.283 12.538 5.441 1.00 85.31 105 TYR A CA 1
ATOM 808 C C . TYR A 1 105 ? -6.271 12.397 6.964 1.00 85.31 105 TYR A C 1
ATOM 810 O O . TYR A 1 105 ? -5.284 11.978 7.575 1.00 85.31 105 TYR A O 1
ATOM 818 N N . GLN A 1 106 ? -7.390 12.773 7.578 1.00 83.69 106 GLN A N 1
ATOM 819 C CA . GLN A 1 106 ? -7.634 12.626 9.008 1.00 83.69 106 GLN A CA 1
ATOM 820 C C . GLN A 1 106 ? -8.768 11.635 9.237 1.00 83.69 106 GLN A C 1
ATOM 822 O O . GLN A 1 106 ? -9.703 11.577 8.445 1.00 83.69 106 GLN A O 1
ATOM 827 N N . HIS A 1 107 ? -8.718 10.906 10.351 1.00 88.00 107 HIS A N 1
ATOM 828 C CA . HIS A 1 107 ? -9.791 10.007 10.776 1.00 88.00 107 HIS A CA 1
ATOM 829 C C . HIS A 1 107 ? -10.809 10.772 11.623 1.00 88.00 107 HIS A C 1
ATOM 831 O O . HIS A 1 107 ? -10.730 10.804 12.859 1.00 88.00 107 HIS A O 1
ATOM 837 N N . THR A 1 108 ? -11.774 11.422 10.974 1.00 90.94 108 THR A N 1
ATOM 838 C CA . THR A 1 108 ? -12.788 12.190 11.708 1.00 90.94 108 THR A CA 1
ATOM 839 C C . THR A 1 108 ? -13.618 11.271 12.608 1.00 90.94 108 THR A C 1
ATOM 841 O O . THR A 1 108 ? -13.686 10.052 12.419 1.00 90.94 108 THR A O 1
ATOM 844 N N . LEU A 1 109 ? -14.253 11.827 13.646 1.00 93.19 109 LEU A N 1
ATOM 845 C CA . LEU A 1 109 ? -15.123 11.025 14.514 1.00 93.19 109 LEU A CA 1
ATOM 846 C C . LEU A 1 109 ? -16.278 10.383 13.728 1.00 93.19 109 LEU A C 1
ATOM 848 O O . LEU A 1 109 ? -16.660 9.256 14.031 1.00 93.19 109 LEU A O 1
ATOM 852 N N . ASP A 1 110 ? -16.803 11.065 12.712 1.00 92.50 110 ASP A N 1
ATOM 853 C CA . ASP A 1 110 ? -17.911 10.548 11.911 1.00 92.50 110 ASP A CA 1
ATOM 854 C C . ASP A 1 110 ? -17.474 9.403 10.998 1.00 92.50 110 ASP A C 1
ATOM 856 O O . ASP A 1 110 ? -18.140 8.370 10.977 1.00 92.50 110 ASP A O 1
ATOM 860 N N . GLN A 1 111 ? -16.302 9.494 10.361 1.00 92.25 111 GLN A N 1
ATOM 861 C CA . GLN A 1 111 ? -15.723 8.359 9.631 1.00 92.25 111 GLN A CA 1
ATOM 862 C C . GLN A 1 111 ? -15.499 7.156 10.554 1.00 92.25 111 GLN A C 1
ATOM 864 O O . GLN A 1 111 ? -15.884 6.034 10.228 1.00 92.25 111 GLN A O 1
ATOM 869 N N . ARG A 1 112 ? -14.953 7.385 11.755 1.00 95.06 112 ARG A N 1
ATOM 870 C CA . ARG A 1 112 ? -14.767 6.322 12.755 1.00 95.06 112 ARG A CA 1
ATOM 871 C C . ARG A 1 112 ? -16.088 5.693 13.195 1.00 95.06 112 ARG A C 1
ATOM 873 O O . ARG A 1 112 ? -16.126 4.491 13.432 1.00 95.06 112 ARG A O 1
ATOM 880 N N . ARG A 1 113 ? -17.175 6.466 13.292 1.00 95.19 113 ARG A N 1
ATOM 881 C CA . ARG A 1 113 ? -18.522 5.949 13.598 1.00 95.19 113 ARG A CA 1
ATOM 882 C C . ARG A 1 113 ? -19.083 5.098 12.466 1.00 95.19 113 ARG A C 1
ATOM 884 O O . ARG A 1 113 ? -19.669 4.061 12.758 1.00 95.19 113 ARG A O 1
ATOM 891 N N . VAL A 1 114 ? -18.896 5.519 11.215 1.00 94.25 114 VAL A N 1
ATOM 892 C CA . VAL A 1 114 ? -19.309 4.742 10.036 1.00 94.25 114 VAL A CA 1
ATOM 893 C C . VAL A 1 114 ? -18.592 3.395 10.025 1.00 94.25 114 VAL A C 1
ATOM 895 O O . VAL A 1 114 ? -19.250 2.361 9.959 1.00 94.25 114 VAL A O 1
ATOM 898 N N . VAL A 1 115 ? -17.268 3.396 10.200 1.00 94.06 115 VAL A N 1
ATOM 899 C CA . VAL A 1 115 ? -16.463 2.166 10.264 1.00 94.06 115 VAL A CA 1
ATOM 900 C C . VAL A 1 115 ? -16.873 1.289 11.448 1.00 94.06 115 VAL A C 1
ATOM 902 O O . VAL A 1 115 ? -17.109 0.099 11.269 1.00 94.06 115 VAL A O 1
ATOM 905 N N . ALA A 1 116 ? -17.036 1.863 12.646 1.00 95.00 116 ALA A N 1
ATOM 906 C CA . ALA A 1 116 ? -17.503 1.115 13.814 1.00 95.00 116 ALA A CA 1
ATOM 907 C C . ALA A 1 116 ? -18.859 0.446 13.550 1.00 95.00 116 ALA A C 1
ATOM 909 O O . ALA A 1 116 ? -19.033 -0.726 13.864 1.00 95.00 116 ALA A O 1
ATOM 910 N N . SER A 1 117 ? -19.802 1.170 12.939 1.00 95.50 117 SER A N 1
ATOM 911 C CA . SER A 1 117 ? -21.119 0.636 12.593 1.00 95.50 117 SER A CA 1
ATOM 912 C C . SER A 1 117 ? -21.033 -0.488 11.561 1.00 95.50 117 SER A C 1
ATOM 914 O O . SER A 1 117 ? -21.703 -1.501 11.731 1.00 95.50 117 SER A O 1
ATOM 916 N N . ALA A 1 118 ? -20.210 -0.330 10.519 1.00 93.75 118 ALA A N 1
ATOM 917 C CA . ALA A 1 118 ? -20.021 -1.342 9.479 1.00 93.75 118 ALA A CA 1
ATOM 918 C C . ALA A 1 118 ? -19.413 -2.641 10.035 1.00 93.75 118 ALA A C 1
ATOM 920 O O . ALA A 1 118 ? -19.777 -3.730 9.607 1.00 93.75 118 ALA A O 1
ATOM 921 N N . LEU A 1 119 ? -18.540 -2.527 11.038 1.00 92.81 119 LEU A N 1
ATOM 922 C CA . LEU A 1 119 ? -17.911 -3.662 11.717 1.00 92.81 119 LEU A CA 1
ATOM 923 C C . LEU A 1 119 ? -18.742 -4.222 12.890 1.00 92.81 119 LEU A C 1
ATOM 925 O O . LEU A 1 119 ? -18.268 -5.107 13.605 1.00 92.81 119 LEU A O 1
ATOM 929 N N . GLY A 1 120 ? -19.948 -3.694 13.134 1.00 94.88 120 GLY A N 1
ATOM 930 C CA . GLY A 1 120 ? -20.808 -4.110 14.249 1.00 94.88 120 GLY A CA 1
ATOM 931 C C . GLY A 1 120 ? -20.245 -3.780 15.639 1.00 94.88 120 GLY A C 1
ATOM 932 O O . GLY A 1 120 ? -20.564 -4.456 16.616 1.00 94.88 120 GLY A O 1
ATOM 933 N N . LEU A 1 121 ? -19.382 -2.768 15.748 1.00 94.25 121 LEU A N 1
ATOM 934 C CA . LEU A 1 121 ? -18.729 -2.368 16.994 1.00 94.25 121 LEU A CA 1
ATOM 935 C C . LEU A 1 121 ? -19.578 -1.369 17.802 1.00 94.25 121 LEU A C 1
ATOM 937 O O . LEU A 1 121 ? -20.333 -0.573 17.234 1.00 94.25 121 LEU A O 1
ATOM 941 N N . PRO A 1 122 ? -19.422 -1.329 19.141 1.00 92.50 122 PRO A N 1
ATOM 942 C CA . PRO A 1 122 ? -20.099 -0.344 19.978 1.00 92.50 122 PRO A CA 1
ATOM 943 C C . PRO A 1 122 ? -19.763 1.093 19.563 1.00 92.50 122 PRO A C 1
ATOM 945 O O . PRO A 1 122 ? -18.617 1.408 19.250 1.00 92.50 122 PRO A O 1
ATOM 948 N N . ARG A 1 123 ? -20.724 2.022 19.678 1.00 89.56 123 ARG A N 1
ATOM 949 C CA . ARG A 1 123 ? -20.515 3.453 19.350 1.00 89.56 123 ARG A CA 1
ATOM 950 C C . ARG A 1 123 ? -19.317 4.083 20.075 1.00 89.56 123 ARG A C 1
ATOM 952 O O . ARG A 1 123 ? -18.704 5.014 19.555 1.00 89.56 123 ARG A O 1
ATOM 959 N N . GLN A 1 124 ? -18.990 3.596 21.273 1.00 92.69 124 GLN A N 1
ATOM 960 C CA . GLN A 1 124 ? -17.844 4.058 22.059 1.00 92.69 124 GLN A CA 1
ATOM 961 C C . GLN A 1 124 ? -16.496 3.714 21.407 1.00 92.69 124 GLN A C 1
ATOM 963 O O . GLN A 1 124 ? -15.542 4.476 21.570 1.00 92.69 124 GLN A O 1
ATOM 968 N N . ALA A 1 125 ? -16.433 2.648 20.603 1.00 93.94 125 ALA A N 1
ATOM 969 C CA . ALA A 1 125 ? -15.228 2.231 19.894 1.00 93.94 125 ALA A CA 1
ATOM 970 C C . ALA A 1 125 ? -14.688 3.340 18.977 1.00 93.94 125 ALA A C 1
ATOM 972 O O . ALA A 1 125 ? -13.486 3.580 18.936 1.00 93.94 125 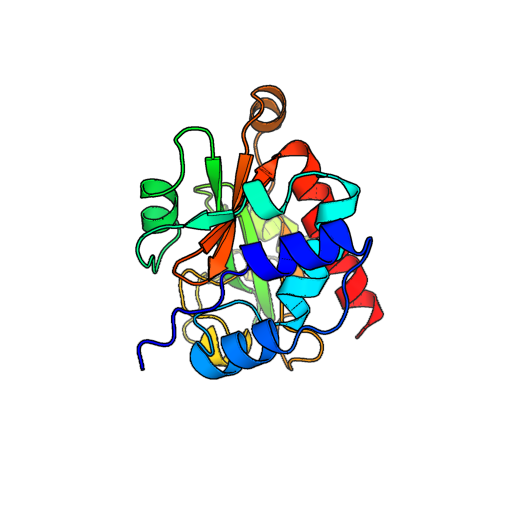ALA A O 1
ATOM 973 N N . ALA A 1 126 ? -15.578 4.101 18.329 1.00 93.81 126 ALA A N 1
ATOM 974 C CA . ALA A 1 126 ? -15.194 5.233 17.487 1.00 93.81 126 ALA A CA 1
ATOM 975 C C . ALA A 1 126 ? -14.473 6.351 18.266 1.00 93.81 126 ALA A C 1
ATOM 977 O O . ALA A 1 126 ? -13.623 7.043 17.708 1.00 93.81 126 ALA A O 1
ATOM 978 N N . ARG A 1 127 ? -14.793 6.530 19.558 1.00 92.38 127 ARG A N 1
ATOM 979 C CA . ARG A 1 127 ? -14.142 7.518 20.438 1.00 92.38 127 ARG A CA 1
ATOM 980 C C . ARG A 1 127 ? -12.817 7.011 21.007 1.00 92.38 127 ARG A C 1
ATOM 982 O O . ARG A 1 127 ? -11.920 7.815 21.215 1.00 92.38 127 ARG A O 1
ATOM 989 N N . GLN A 1 128 ? -12.708 5.705 21.242 1.00 90.81 128 GLN A N 1
ATOM 990 C CA . GLN A 1 128 ? -11.523 5.036 21.801 1.00 90.81 128 GLN A CA 1
ATOM 991 C C . GLN A 1 128 ? -10.554 4.518 20.728 1.00 90.81 128 GLN A C 1
ATOM 993 O O . GLN A 1 128 ? -9.688 3.698 21.006 1.00 90.81 128 GLN A O 1
ATOM 998 N N . CYS A 1 129 ? -10.718 4.973 19.493 1.00 93.44 129 CYS A N 1
ATOM 999 C CA . CYS A 1 129 ? -9.882 4.578 18.375 1.00 93.44 129 CYS A CA 1
ATOM 1000 C C . CYS A 1 129 ? -8.503 5.248 18.457 1.00 93.44 129 CYS A C 1
ATOM 1002 O O . CYS A 1 129 ? -8.417 6.463 18.661 1.00 93.44 129 CYS A O 1
ATOM 1004 N N . SER A 1 130 ? -7.446 4.461 18.261 1.00 93.94 130 SER A N 1
ATOM 1005 C CA . SER A 1 130 ? -6.053 4.911 18.237 1.00 93.94 130 SER A CA 1
ATOM 1006 C C . SER A 1 130 ? -5.438 4.653 16.861 1.00 93.94 130 SER A C 1
ATOM 1008 O O . SER A 1 130 ? -5.764 3.678 16.188 1.00 93.94 130 SER A O 1
ATOM 1010 N N . THR A 1 131 ? -4.577 5.563 16.407 1.00 93.12 131 THR A N 1
ATOM 1011 C CA . THR A 1 131 ? -3.813 5.425 15.156 1.00 93.12 131 THR A CA 1
ATOM 1012 C C . THR A 1 131 ? -2.365 5.114 15.505 1.00 93.12 131 THR A C 1
ATOM 1014 O O . THR A 1 131 ? -1.830 5.717 16.431 1.00 93.12 131 THR A O 1
ATOM 1017 N N . ASN A 1 132 ? -1.756 4.181 14.775 1.00 91.88 132 ASN A N 1
ATOM 1018 C CA . ASN A 1 132 ? -0.446 3.592 15.050 1.00 91.88 132 ASN A CA 1
ATOM 1019 C C . ASN A 1 132 ? -0.324 3.160 16.525 1.00 91.88 132 ASN A C 1
ATOM 1021 O O . ASN A 1 132 ? 0.496 3.703 17.268 1.00 91.88 132 ASN A O 1
ATOM 1025 N N . PRO A 1 133 ? -1.196 2.240 16.980 1.00 92.75 133 PRO A N 1
ATOM 1026 C CA . PRO A 1 133 ? -1.232 1.823 18.376 1.00 92.75 133 PRO A CA 1
ATOM 1027 C C . PRO A 1 133 ? 0.103 1.182 18.778 1.00 92.75 133 PRO A C 1
ATOM 1029 O O . PRO A 1 133 ? 0.685 0.418 18.013 1.00 92.75 133 PRO A O 1
ATOM 1032 N N . ALA A 1 134 ? 0.564 1.426 20.008 1.00 91.44 134 ALA A N 1
ATOM 1033 C CA . ALA A 1 134 ? 1.817 0.851 20.519 1.00 91.44 134 ALA A CA 1
ATOM 1034 C C . ALA A 1 134 ? 1.811 -0.693 20.571 1.00 91.44 134 ALA A C 1
ATOM 1036 O O . ALA A 1 134 ? 2.864 -1.324 20.637 1.00 91.44 134 ALA A O 1
ATOM 1037 N N . THR A 1 135 ? 0.621 -1.297 20.536 1.00 90.19 135 THR A N 1
ATOM 1038 C CA . THR A 1 135 ? 0.378 -2.744 20.453 1.00 90.19 135 THR A CA 1
ATOM 1039 C C . THR A 1 135 ? 0.622 -3.317 19.054 1.00 90.19 135 THR A C 1
ATOM 1041 O O . THR A 1 135 ? 0.563 -4.535 18.890 1.00 90.19 135 THR A O 1
ATOM 1044 N N . CYS A 1 136 ? 0.864 -2.484 18.038 1.00 93.25 136 CYS A N 1
ATOM 1045 C CA . CYS A 1 136 ? 1.121 -2.895 16.662 1.00 93.25 136 CYS A CA 1
ATOM 1046 C C . CYS A 1 136 ? 2.532 -2.481 16.241 1.00 93.25 136 CYS A C 1
ATOM 1048 O O . CYS A 1 136 ? 2.828 -1.295 16.104 1.00 93.25 136 CYS A O 1
ATOM 1050 N N . ARG A 1 137 ? 3.386 -3.474 15.989 1.00 93.00 137 ARG A N 1
ATOM 1051 C CA . ARG A 1 137 ? 4.707 -3.290 15.383 1.00 93.00 137 ARG A CA 1
ATOM 1052 C C . ARG A 1 137 ? 4.622 -3.696 13.912 1.00 93.00 137 ARG A C 1
ATOM 1054 O O . ARG A 1 137 ? 4.462 -4.889 13.654 1.00 93.00 137 ARG A O 1
ATOM 1061 N N . PRO A 1 138 ? 4.665 -2.751 12.956 1.00 92.19 138 PRO A N 1
ATOM 1062 C CA . PRO A 1 138 ? 4.440 -3.050 11.542 1.00 92.19 138 PRO A CA 1
ATOM 1063 C C . PRO A 1 138 ? 5.356 -4.135 10.965 1.00 92.19 138 PRO A C 1
ATOM 1065 O O . PRO A 1 138 ? 4.918 -4.933 10.136 1.00 92.19 138 PRO A O 1
ATOM 1068 N N . GLU A 1 139 ? 6.602 -4.222 11.431 1.00 92.88 139 GLU A N 1
ATOM 1069 C CA . GLU A 1 139 ? 7.560 -5.217 10.949 1.00 92.88 139 GLU A CA 1
ATOM 1070 C C . GLU A 1 139 ? 7.146 -6.636 11.343 1.00 92.88 139 GLU A C 1
ATOM 1072 O O . GLU A 1 139 ? 7.251 -7.575 10.551 1.00 92.88 139 GLU A O 1
ATOM 1077 N N . GLU A 1 140 ? 6.657 -6.789 12.573 1.00 92.06 140 GLU A N 1
ATOM 1078 C CA . GLU A 1 140 ? 6.188 -8.063 13.109 1.00 92.06 140 GLU A CA 1
ATOM 1079 C C . GLU A 1 140 ? 4.835 -8.426 12.479 1.00 92.06 140 GLU A C 1
ATOM 1081 O O . GLU A 1 140 ? 4.674 -9.520 11.937 1.00 92.06 140 GLU A O 1
ATOM 1086 N N . GLU A 1 141 ? 3.902 -7.474 12.460 1.00 92.62 141 GLU A N 1
ATOM 1087 C CA . GLU A 1 141 ? 2.509 -7.673 12.057 1.00 92.62 141 GLU A CA 1
ATOM 1088 C C . GLU A 1 141 ? 2.333 -7.804 10.532 1.00 92.62 141 GLU A C 1
ATOM 1090 O O . GLU A 1 141 ? 1.645 -8.707 10.065 1.00 92.62 141 GLU A O 1
ATOM 1095 N N . PHE A 1 142 ? 3.000 -6.958 9.740 1.00 91.94 142 PHE A N 1
ATOM 1096 C CA . PHE A 1 142 ? 2.776 -6.845 8.290 1.00 91.94 142 PHE A CA 1
ATOM 1097 C C . PHE A 1 142 ? 3.999 -7.179 7.434 1.00 91.94 142 PHE A C 1
ATOM 1099 O O . PHE A 1 142 ? 3.886 -7.195 6.211 1.00 91.94 142 PHE A O 1
ATOM 1106 N N . ALA A 1 143 ? 5.157 -7.466 8.042 1.00 92.75 143 ALA A N 1
ATOM 1107 C CA . ALA A 1 143 ? 6.433 -7.596 7.327 1.00 92.75 143 ALA A CA 1
ATOM 1108 C C . ALA A 1 143 ? 6.898 -6.302 6.645 1.00 92.75 143 ALA A C 1
ATOM 1110 O O . ALA A 1 143 ? 7.623 -6.367 5.659 1.00 92.75 143 ALA A O 1
ATOM 1111 N N . MET A 1 144 ? 6.481 -5.134 7.134 1.00 93.38 144 MET A N 1
ATOM 1112 C CA . MET A 1 144 ? 6.780 -3.848 6.500 1.00 93.38 144 MET A CA 1
ATOM 1113 C C . MET A 1 144 ? 7.331 -2.870 7.527 1.00 93.38 144 MET A C 1
ATOM 1115 O O . MET A 1 144 ? 6.852 -2.820 8.657 1.00 93.38 144 MET A O 1
ATOM 1119 N N . LEU A 1 145 ? 8.318 -2.069 7.136 1.00 92.31 145 LEU A N 1
ATOM 1120 C CA . LEU A 1 145 ? 8.793 -0.968 7.969 1.00 92.31 145 LEU A CA 1
ATOM 1121 C C . LEU A 1 145 ? 7.724 0.135 8.119 1.00 92.31 145 LEU A C 1
ATOM 1123 O O . LEU A 1 145 ? 6.846 0.291 7.262 1.00 92.31 145 LEU A O 1
ATOM 1127 N N . PRO A 1 146 ? 7.803 0.964 9.171 1.00 85.00 146 PRO A N 1
ATOM 1128 C CA . PRO A 1 146 ? 7.116 2.246 9.210 1.00 85.00 146 PRO A CA 1
ATOM 1129 C C . PRO A 1 146 ? 7.366 3.038 7.919 1.00 85.00 146 PRO A C 1
ATOM 1131 O O . PRO A 1 146 ? 8.478 3.060 7.397 1.00 85.00 146 PRO A O 1
ATOM 1134 N N . GLY A 1 147 ? 6.306 3.638 7.375 1.00 81.44 147 GLY A N 1
ATOM 1135 C CA . GLY A 1 147 ? 6.348 4.331 6.082 1.00 81.44 147 GLY A CA 1
ATOM 1136 C C . GLY A 1 147 ? 6.122 3.441 4.857 1.00 81.44 147 GLY A C 1
ATOM 1137 O O . GLY A 1 147 ? 5.734 3.966 3.822 1.00 81.44 147 GLY A O 1
ATOM 1138 N N . MET A 1 148 ? 6.274 2.118 4.990 1.00 89.81 148 MET A N 1
ATOM 1139 C CA . MET A 1 148 ? 6.010 1.125 3.934 1.00 89.81 148 MET A CA 1
ATOM 1140 C C . MET A 1 148 ? 4.656 0.432 4.059 1.00 89.81 148 MET A C 1
ATOM 1142 O O . MET A 1 148 ? 4.274 -0.323 3.167 1.00 89.81 148 MET A O 1
ATOM 1146 N N . VAL A 1 149 ? 3.956 0.630 5.181 1.00 90.94 149 VAL A N 1
ATOM 1147 C CA . VAL A 1 149 ? 2.680 -0.042 5.446 1.00 90.94 149 VAL A CA 1
ATOM 1148 C C . VAL A 1 149 ? 1.732 0.211 4.278 1.00 90.94 149 VAL A C 1
ATOM 1150 O O . VAL A 1 149 ? 1.510 1.353 3.875 1.00 90.94 149 VAL A O 1
ATOM 1153 N N . SER A 1 150 ? 1.181 -0.869 3.738 1.00 91.12 150 SER A N 1
ATOM 1154 C CA . SER A 1 150 ? 0.290 -0.859 2.584 1.00 91.12 150 SER A CA 1
ATOM 1155 C C . SER A 1 150 ? -0.786 -1.939 2.757 1.00 91.12 150 SER A C 1
ATOM 1157 O O . SER A 1 150 ? -0.619 -2.826 3.600 1.00 91.12 150 SER A O 1
ATOM 1159 N N . PRO A 1 151 ? -1.901 -1.878 2.008 1.00 90.12 151 PRO A N 1
ATOM 1160 C CA . PRO A 1 151 ? -2.912 -2.933 2.047 1.00 90.12 151 PRO A CA 1
ATOM 1161 C C . PRO A 1 151 ? -2.451 -4.236 1.369 1.00 90.12 151 PRO A C 1
ATOM 1163 O O . PRO A 1 151 ? -3.048 -5.270 1.632 1.00 90.12 151 PRO A O 1
ATOM 1166 N N . PHE A 1 152 ? -1.374 -4.197 0.571 1.00 91.06 152 PHE A N 1
ATOM 1167 C CA . 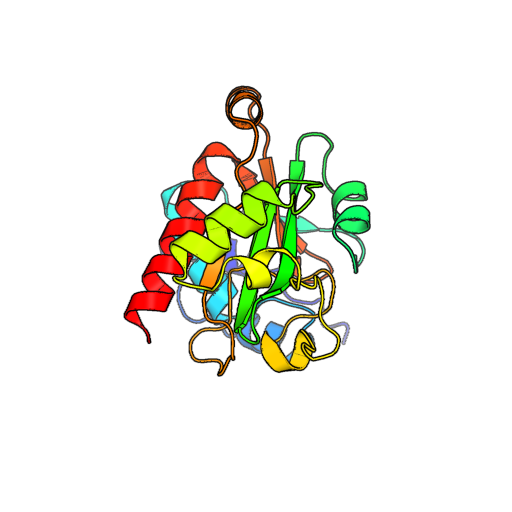PHE A 1 152 ? -0.849 -5.323 -0.210 1.00 91.06 152 PHE A CA 1
ATOM 1168 C C . PHE A 1 152 ? -0.022 -6.268 0.667 1.00 91.06 152 PHE A C 1
ATOM 1170 O O . PHE A 1 152 ? 1.215 -6.282 0.632 1.00 91.06 152 PHE A O 1
ATOM 1177 N N . LEU A 1 153 ? -0.701 -7.024 1.524 1.00 88.06 153 LEU A N 1
ATOM 1178 C CA . LEU A 1 153 ? -0.053 -7.848 2.537 1.00 88.06 153 LEU A CA 1
ATOM 1179 C C . LEU A 1 153 ? 0.604 -9.097 1.937 1.00 88.06 153 LEU A C 1
ATOM 1181 O O . LEU A 1 153 ? 0.181 -9.600 0.894 1.00 88.06 153 LEU A O 1
ATOM 1185 N N . PRO A 1 154 ? 1.653 -9.642 2.580 1.00 82.44 154 PRO A N 1
ATOM 1186 C CA . PRO A 1 154 ? 2.179 -10.941 2.195 1.00 82.44 154 PRO A CA 1
ATOM 1187 C C . PRO A 1 154 ? 1.086 -12.008 2.372 1.00 82.44 154 PRO A C 1
ATOM 1189 O O . PRO A 1 154 ? 0.542 -12.136 3.475 1.00 82.44 154 PRO A O 1
ATOM 1192 N N . PRO A 1 155 ? 0.754 -12.787 1.329 1.00 75.31 155 PRO A N 1
ATOM 1193 C CA . PRO A 1 155 ? -0.250 -13.833 1.444 1.00 75.31 155 PRO A CA 1
ATOM 1194 C C . PRO A 1 155 ? 0.175 -14.860 2.496 1.00 75.31 155 PRO A C 1
ATOM 1196 O O . PRO A 1 155 ? 1.359 -15.167 2.640 1.00 75.31 155 PRO A O 1
ATOM 1199 N N . LEU A 1 156 ? -0.807 -15.398 3.225 1.00 74.44 156 LEU A N 1
ATOM 1200 C CA . LEU A 1 156 ? -0.629 -16.418 4.269 1.00 74.44 156 LEU A CA 1
ATOM 1201 C C . LEU A 1 156 ? 0.177 -15.965 5.499 1.00 74.44 156 LEU A C 1
ATOM 1203 O O . LEU A 1 156 ? 0.471 -16.790 6.368 1.00 74.44 156 LEU A O 1
ATOM 1207 N N . ARG A 1 157 ? 0.534 -14.678 5.618 1.00 80.12 157 ARG A N 1
ATOM 1208 C CA . ARG A 1 157 ? 1.167 -14.170 6.838 1.00 80.12 157 ARG A CA 1
ATOM 1209 C C . ARG A 1 157 ? 0.125 -14.073 7.957 1.00 80.12 157 ARG A C 1
ATOM 1211 O O . ARG A 1 157 ? -0.883 -13.392 7.775 1.00 80.12 157 ARG A O 1
ATOM 1218 N N . PRO A 1 158 ? 0.364 -14.690 9.128 1.00 84.12 158 PRO A N 1
ATOM 1219 C CA . PRO A 1 158 ? -0.513 -14.505 10.274 1.00 84.12 158 PRO A CA 1
ATOM 1220 C C . PRO A 1 158 ? -0.549 -13.032 10.686 1.00 84.12 158 PRO A C 1
ATOM 1222 O O . PRO A 1 158 ? 0.493 -12.441 10.966 1.00 84.12 158 PRO A O 1
ATOM 1225 N N . THR A 1 159 ? -1.747 -12.456 10.743 1.00 87.94 159 THR A N 1
ATOM 1226 C CA . THR A 1 159 ? -1.984 -11.094 11.225 1.00 87.94 159 THR A CA 1
ATOM 1227 C C . THR A 1 159 ? -3.277 -11.040 12.035 1.00 87.94 159 THR A C 1
ATOM 1229 O O . THR A 1 159 ? -4.216 -11.797 11.800 1.00 87.94 159 THR A O 1
ATOM 1232 N N . ARG A 1 160 ? -3.325 -10.133 13.011 1.00 91.31 160 ARG A N 1
ATOM 1233 C CA . ARG A 1 160 ? -4.519 -9.751 13.774 1.00 91.31 160 ARG A CA 1
ATOM 1234 C C . ARG A 1 160 ? -5.421 -8.786 13.004 1.00 91.31 160 ARG A C 1
ATOM 1236 O O . ARG A 1 160 ? -6.444 -8.364 13.546 1.00 91.31 160 ARG A O 1
ATOM 1243 N N . LEU A 1 161 ? -5.020 -8.375 11.800 1.00 91.44 161 LEU A N 1
ATOM 1244 C CA . LEU A 1 161 ? -5.802 -7.494 10.950 1.00 91.44 161 LEU A CA 1
ATOM 1245 C C . LEU A 1 161 ? -7.171 -8.108 10.664 1.00 91.44 161 LEU A C 1
ATOM 1247 O O . LEU A 1 161 ? -7.262 -9.204 10.122 1.00 91.44 161 LEU A O 1
ATOM 1251 N N . VAL A 1 162 ? -8.235 -7.377 10.994 1.00 91.44 162 VAL A N 1
ATOM 1252 C CA . VAL A 1 162 ? -9.608 -7.839 10.743 1.00 91.44 162 VAL A CA 1
ATOM 1253 C C . VAL A 1 162 ? -1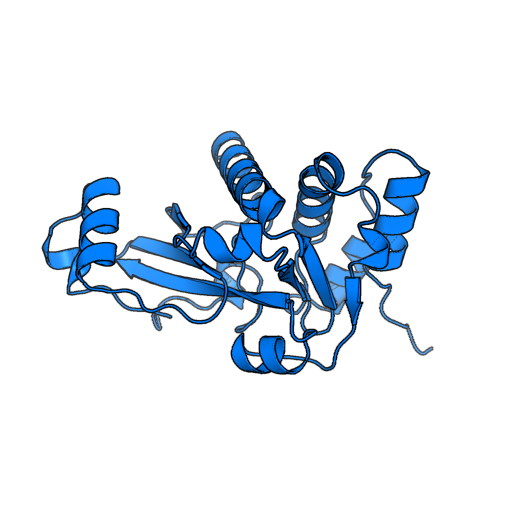0.248 -7.184 9.526 1.00 91.44 162 VAL A C 1
ATOM 1255 O O . VAL A 1 162 ? -11.270 -7.667 9.055 1.00 91.44 162 VAL A O 1
ATOM 1258 N N . SER A 1 163 ? -9.723 -6.046 9.061 1.00 91.19 163 SER A N 1
ATOM 1259 C CA . SER A 1 163 ? -10.277 -5.328 7.911 1.00 91.19 163 SER A CA 1
ATOM 1260 C C . SER A 1 163 ? -9.335 -4.233 7.410 1.00 91.19 163 SER A C 1
ATOM 1262 O O . SER A 1 163 ? -8.630 -3.582 8.190 1.00 91.19 163 SER A O 1
ATOM 1264 N N . VAL A 1 164 ? -9.381 -3.999 6.100 1.00 92.31 164 VAL A N 1
ATOM 1265 C CA . VAL A 1 164 ? -8.812 -2.822 5.446 1.00 92.31 164 VAL A CA 1
ATOM 1266 C C . VAL A 1 164 ? -9.938 -1.839 5.131 1.00 92.31 164 VAL A C 1
ATOM 1268 O O . VAL A 1 164 ? -10.936 -2.185 4.504 1.00 92.31 164 VAL A O 1
ATOM 1271 N N . VAL A 1 165 ? -9.770 -0.592 5.555 1.00 92.25 165 VAL A N 1
ATOM 1272 C CA . VAL A 1 165 ? -10.696 0.511 5.318 1.00 92.25 165 VAL A CA 1
ATOM 1273 C C . VAL A 1 165 ? -10.102 1.425 4.260 1.00 92.25 165 VAL A C 1
ATOM 1275 O O . VAL A 1 165 ? -9.065 2.050 4.479 1.00 92.25 165 VAL A O 1
ATOM 1278 N N . GLN A 1 166 ? -10.783 1.549 3.127 1.00 91.44 166 GLN A N 1
ATOM 1279 C CA . GLN A 1 166 ? -10.412 2.504 2.091 1.00 91.44 166 GLN A CA 1
ATOM 1280 C C . GLN A 1 166 ? -11.060 3.867 2.362 1.00 91.44 166 GLN A C 1
ATOM 1282 O O . GLN A 1 166 ? -12.284 4.002 2.398 1.00 91.44 166 GLN A O 1
ATOM 1287 N N . VAL A 1 167 ? -10.231 4.893 2.531 1.00 91.06 167 VAL A N 1
ATOM 1288 C CA . VAL A 1 167 ? -10.667 6.277 2.713 1.00 91.06 167 VAL A CA 1
ATOM 1289 C C . VAL A 1 167 ? -10.995 6.881 1.345 1.00 91.06 167 VAL A C 1
ATOM 1291 O O . VAL A 1 167 ? -10.177 6.784 0.426 1.00 91.06 167 VAL A O 1
ATOM 1294 N N . PRO A 1 168 ? -12.174 7.509 1.175 1.00 88.81 168 PRO A N 1
ATOM 1295 C CA . PRO A 1 168 ? -12.521 8.151 -0.084 1.00 88.81 168 PRO A CA 1
ATOM 1296 C C . PRO A 1 168 ? -11.615 9.359 -0.347 1.00 88.81 168 PRO A C 1
ATOM 1298 O O . PRO A 1 168 ? -11.254 10.095 0.571 1.00 88.81 168 PRO A O 1
ATOM 1301 N N . TRP A 1 169 ? -11.310 9.596 -1.619 1.00 90.94 169 TRP A N 1
ATOM 1302 C CA . TRP A 1 169 ? -10.638 10.800 -2.103 1.00 90.94 169 TRP A CA 1
ATOM 1303 C C . TRP A 1 169 ? -11.570 11.604 -3.027 1.00 90.94 169 TRP A C 1
ATOM 1305 O O . TRP A 1 169 ? -12.561 11.058 -3.522 1.00 90.94 169 TRP A O 1
ATOM 1315 N N . PRO A 1 170 ? -11.293 12.901 -3.259 1.00 92.19 170 PRO A N 1
ATOM 1316 C CA . PRO A 1 170 ? -12.092 13.727 -4.161 1.00 92.19 170 PRO A CA 1
ATOM 1317 C C . PRO A 1 170 ? -12.121 13.176 -5.593 1.00 92.19 170 PRO A C 1
ATOM 1319 O O . PRO A 1 170 ? -11.068 12.978 -6.195 1.00 92.19 170 PRO A O 1
ATOM 1322 N N . ALA A 1 171 ? -13.316 13.007 -6.168 1.00 90.25 171 ALA A N 1
ATOM 1323 C CA . ALA A 1 171 ? -13.489 12.524 -7.546 1.00 90.25 171 ALA A CA 1
ATOM 1324 C C . ALA A 1 171 ? -12.795 13.427 -8.584 1.00 90.25 171 ALA A C 1
ATOM 1326 O O . ALA A 1 171 ? -12.199 12.939 -9.539 1.00 90.25 171 ALA A O 1
ATOM 1327 N N . VAL A 1 172 ? -12.755 14.740 -8.328 1.00 93.62 172 VAL A N 1
ATOM 1328 C CA . VAL A 1 172 ? -12.053 15.719 -9.173 1.00 93.62 172 VAL A CA 1
ATOM 1329 C C . VAL A 1 172 ? -10.560 15.404 -9.352 1.00 93.62 172 VAL A C 1
ATOM 1331 O O . VAL A 1 172 ? -9.959 15.821 -10.334 1.00 93.62 172 VAL A O 1
ATOM 1334 N N . TRP A 1 173 ? -9.928 14.660 -8.436 1.00 94.06 173 TRP A N 1
ATOM 1335 C CA . TRP A 1 173 ? -8.533 14.242 -8.613 1.00 94.06 173 TRP A CA 1
ATOM 1336 C C . TRP A 1 173 ? -8.369 13.214 -9.734 1.00 94.06 173 TRP A C 1
ATOM 1338 O O . TRP A 1 173 ? -7.353 13.242 -10.426 1.00 94.06 173 TRP A O 1
ATOM 1348 N N . GLU A 1 174 ? -9.356 12.342 -9.938 1.00 92.25 174 GLU A N 1
ATOM 1349 C CA . GLU A 1 174 ? -9.370 11.400 -11.061 1.00 92.25 174 GLU A CA 1
ATOM 1350 C C . GLU A 1 174 ? -9.601 12.152 -12.379 1.00 92.25 174 GLU A C 1
ATOM 1352 O O . GLU A 1 174 ? -8.869 11.935 -13.342 1.00 92.25 174 GLU A O 1
ATOM 1357 N N . GLU A 1 175 ? -10.538 13.108 -12.397 1.00 91.69 175 GLU A N 1
ATOM 1358 C CA . GLU A 1 175 ? -10.821 13.971 -13.559 1.00 91.69 175 GLU A CA 1
ATOM 1359 C C . GLU A 1 175 ? -9.611 14.826 -13.968 1.00 91.69 175 GLU A C 1
ATOM 1361 O O . GLU A 1 175 ? -9.365 15.052 -15.150 1.00 91.69 175 GLU A O 1
ATOM 1366 N N . GLN A 1 176 ? -8.817 15.270 -12.991 1.00 93.81 176 GLN A N 1
ATOM 1367 C CA . GLN A 1 176 ? -7.563 15.999 -13.205 1.00 93.81 176 GLN A CA 1
ATOM 1368 C C . GLN A 1 176 ? -6.413 15.105 -13.693 1.00 93.81 176 GLN A C 1
ATOM 1370 O O . GLN A 1 176 ? -5.309 15.607 -13.909 1.00 93.81 176 GLN A O 1
ATOM 1375 N N . GLY A 1 177 ? -6.636 13.795 -13.837 1.00 92.44 177 GLY A N 1
ATOM 1376 C CA . GLY A 1 177 ? -5.618 12.848 -14.277 1.00 92.44 177 GLY A CA 1
ATOM 1377 C C . GLY A 1 177 ? -4.487 12.662 -13.266 1.00 92.44 177 GLY A C 1
ATOM 1378 O O . GLY A 1 177 ? -3.356 12.381 -13.665 1.00 92.44 177 GLY A O 1
ATOM 1379 N N . LYS A 1 178 ? -4.755 12.841 -11.964 1.00 95.56 178 LYS A N 1
ATOM 1380 C CA . LYS A 1 178 ? -3.741 12.581 -10.937 1.00 95.56 178 LYS A CA 1
ATOM 1381 C C . LYS A 1 178 ? -3.368 11.104 -10.906 1.00 95.56 178 LYS A C 1
ATOM 1383 O O . LYS A 1 178 ? -4.160 10.221 -11.242 1.00 95.56 178 LYS A O 1
ATOM 1388 N N . ALA A 1 179 ? -2.155 10.846 -10.447 1.00 96.69 179 ALA A N 1
ATOM 1389 C CA . ALA A 1 179 ? -1.656 9.505 -10.202 1.00 96.69 179 ALA A CA 1
ATOM 1390 C C . ALA A 1 179 ? -1.420 9.283 -8.706 1.00 96.69 179 ALA A C 1
ATOM 1392 O O . ALA A 1 179 ? -1.401 10.226 -7.913 1.00 96.69 179 ALA A O 1
ATOM 1393 N N . VAL A 1 180 ? -1.224 8.026 -8.330 1.00 96.56 180 VAL A N 1
ATOM 1394 C CA . VAL A 1 180 ? -0.859 7.602 -6.985 1.00 96.56 180 VAL A CA 1
ATOM 1395 C C . VAL A 1 180 ? 0.479 6.877 -6.997 1.00 96.56 180 VAL A C 1
ATOM 1397 O O . VAL A 1 180 ? 0.719 6.036 -7.857 1.00 96.56 180 VAL A O 1
ATOM 1400 N N . GLY A 1 181 ? 1.340 7.197 -6.034 1.00 96.19 181 GLY A N 1
ATOM 1401 C CA . GLY A 1 181 ? 2.557 6.447 -5.745 1.00 96.19 181 GLY A CA 1
ATOM 1402 C C . GLY A 1 181 ? 2.291 5.389 -4.679 1.00 96.19 181 GLY A C 1
ATOM 1403 O O . GLY A 1 181 ? 2.013 5.734 -3.529 1.00 96.19 181 GLY A O 1
ATOM 1404 N N . VAL A 1 182 ? 2.382 4.118 -5.062 1.00 95.38 182 VAL A N 1
ATOM 1405 C CA . VAL A 1 182 ? 2.303 2.950 -4.175 1.00 95.38 182 VAL A CA 1
ATOM 1406 C C . VAL A 1 182 ? 3.716 2.499 -3.850 1.00 95.38 182 VAL A C 1
ATOM 1408 O O . VAL A 1 182 ? 4.494 2.209 -4.756 1.00 95.38 182 VAL A O 1
ATOM 1411 N N . SER A 1 183 ? 4.066 2.419 -2.572 1.00 94.94 183 SER A N 1
ATOM 1412 C CA . SER A 1 183 ? 5.425 2.041 -2.198 1.00 94.94 183 SER A CA 1
ATOM 1413 C C . SER A 1 183 ? 5.683 0.549 -2.443 1.00 94.94 183 SER A C 1
ATOM 1415 O O . SER A 1 183 ? 4.948 -0.306 -1.956 1.00 94.94 183 SER A O 1
ATOM 1417 N N . LEU A 1 184 ? 6.740 0.233 -3.196 1.00 95.38 184 LEU A N 1
ATOM 1418 C CA . LEU A 1 184 ? 7.216 -1.136 -3.439 1.00 95.38 184 LEU A CA 1
ATOM 1419 C C . LEU A 1 184 ? 8.359 -1.502 -2.489 1.00 95.38 184 LEU A C 1
ATOM 1421 O O . LEU A 1 184 ? 8.556 -2.663 -2.129 1.00 95.38 184 LEU A O 1
ATOM 1425 N N . SER A 1 185 ? 9.147 -0.497 -2.116 1.00 94.06 185 SER A N 1
ATOM 1426 C CA . SER A 1 185 ? 10.221 -0.546 -1.129 1.00 94.06 185 SER A CA 1
ATOM 1427 C C . SER A 1 185 ? 10.540 0.865 -0.654 1.00 94.06 185 SER A C 1
ATOM 1429 O O . SER A 1 185 ? 10.028 1.830 -1.218 1.00 94.06 185 SER A O 1
ATOM 1431 N N . LEU A 1 186 ? 11.464 1.007 0.300 1.00 92.44 186 LEU A N 1
ATOM 1432 C CA . LEU A 1 186 ? 11.911 2.335 0.740 1.00 92.44 186 LEU A CA 1
ATOM 1433 C C . LEU A 1 186 ? 12.457 3.203 -0.410 1.00 92.44 186 LEU A C 1
ATOM 1435 O O . LEU A 1 186 ? 12.510 4.419 -0.270 1.00 92.44 186 LEU A O 1
ATOM 1439 N N . PHE A 1 187 ? 12.876 2.590 -1.521 1.00 92.00 187 PHE A N 1
ATOM 1440 C CA . PHE A 1 187 ? 13.585 3.234 -2.632 1.00 92.00 187 PHE A CA 1
ATOM 1441 C C . PHE A 1 187 ? 12.781 3.291 -3.936 1.00 92.00 187 PHE A C 1
ATOM 1443 O O . PHE A 1 187 ? 13.228 3.911 -4.900 1.00 92.00 187 PHE A O 1
ATOM 1450 N N . GLU A 1 188 ? 11.646 2.593 -4.000 1.00 94.38 188 GLU A N 1
ATOM 1451 C CA . GLU A 1 188 ? 10.884 2.409 -5.236 1.00 94.38 188 GLU A CA 1
ATOM 1452 C C . GLU A 1 188 ? 9.392 2.571 -4.965 1.00 94.38 188 GLU A C 1
ATOM 1454 O O . GLU A 1 188 ? 8.844 1.941 -4.056 1.00 94.38 188 GLU A O 1
ATOM 1459 N N . SER A 1 189 ? 8.732 3.346 -5.821 1.00 95.94 189 SER A N 1
ATOM 1460 C CA . SER A 1 189 ? 7.280 3.510 -5.832 1.00 95.94 189 SER A CA 1
ATOM 1461 C C . SER A 1 189 ? 6.715 3.209 -7.218 1.00 95.94 189 SER A C 1
ATOM 1463 O O . SER A 1 189 ? 7.256 3.665 -8.222 1.00 95.94 189 SER A O 1
ATOM 1465 N N . LEU A 1 190 ? 5.609 2.472 -7.283 1.00 96.69 190 LEU A N 1
ATOM 1466 C CA . LEU A 1 190 ? 4.831 2.263 -8.500 1.00 96.69 190 LEU A CA 1
ATOM 1467 C C . LEU A 1 190 ? 3.833 3.407 -8.677 1.00 96.69 190 LEU A C 1
ATOM 1469 O O . LEU A 1 190 ? 3.015 3.657 -7.793 1.00 96.69 190 LEU A O 1
ATOM 1473 N N . ILE A 1 191 ? 3.881 4.084 -9.822 1.00 97.12 191 ILE A N 1
ATOM 1474 C CA . ILE A 1 191 ? 2.982 5.192 -10.147 1.00 97.12 191 ILE A CA 1
ATOM 1475 C C . ILE A 1 191 ? 1.792 4.674 -10.958 1.00 97.12 191 ILE A C 1
ATOM 1477 O O . ILE A 1 191 ? 1.917 4.374 -12.144 1.00 97.12 191 ILE A O 1
ATOM 1481 N N . LEU A 1 192 ? 0.609 4.628 -10.354 1.00 96.56 192 LEU A N 1
ATOM 1482 C CA . LEU A 1 192 ? -0.622 4.195 -11.019 1.00 96.56 192 LEU A CA 1
ATOM 1483 C C . LEU A 1 192 ? -1.551 5.384 -11.293 1.00 96.56 192 LEU A C 1
ATOM 1485 O O . LEU A 1 192 ? -1.637 6.287 -10.461 1.00 96.56 192 LEU A O 1
ATOM 1489 N N . PRO A 1 193 ? -2.286 5.410 -12.418 1.00 95.50 193 PRO A N 1
ATOM 1490 C CA . PRO A 1 193 ? -3.403 6.333 -12.583 1.00 95.50 193 PRO A CA 1
ATOM 1491 C C . PRO A 1 193 ? -4.390 6.204 -11.418 1.00 95.50 193 PRO A C 1
ATOM 1493 O O . PRO A 1 193 ? -4.771 5.099 -11.027 1.00 95.50 193 PRO A O 1
ATOM 1496 N N . LEU A 1 194 ? -4.842 7.326 -10.856 1.00 94.12 194 LEU A N 1
ATOM 1497 C CA . LEU A 1 194 ? -5.757 7.271 -9.713 1.00 94.12 194 LEU A CA 1
ATOM 1498 C C . LEU A 1 194 ? -7.092 6.593 -10.077 1.00 94.12 194 LEU A C 1
ATOM 1500 O O . LEU A 1 194 ? -7.676 5.900 -9.245 1.00 94.12 194 LEU A O 1
ATOM 1504 N N . SER A 1 195 ? -7.519 6.724 -11.337 1.00 91.12 195 SER A N 1
ATOM 1505 C CA . SER A 1 195 ? -8.731 6.108 -11.890 1.00 91.12 195 SER A CA 1
ATOM 1506 C C . SER A 1 195 ? -8.734 4.577 -11.829 1.00 91.12 195 SER A C 1
ATOM 1508 O O . SER A 1 195 ? -9.795 3.982 -11.651 1.00 91.12 195 SER A O 1
ATOM 1510 N N . CYS A 1 196 ? -7.574 3.918 -11.932 1.00 91.19 196 CYS A N 1
ATOM 1511 C CA . CYS A 1 196 ? -7.493 2.460 -11.816 1.00 91.19 196 CYS A CA 1
ATOM 1512 C C . CYS A 1 196 ? -7.222 2.002 -10.380 1.00 91.19 196 CYS A C 1
ATOM 1514 O O . CYS A 1 196 ? -7.580 0.885 -10.008 1.00 91.19 196 CYS A O 1
ATOM 1516 N N . PHE A 1 197 ? -6.630 2.857 -9.541 1.00 90.75 197 PHE A N 1
ATOM 1517 C CA . PHE A 1 197 ? -6.166 2.460 -8.214 1.00 90.75 197 PHE A CA 1
ATOM 1518 C C . PHE A 1 197 ? -7.280 1.933 -7.303 1.00 90.75 197 PHE A C 1
ATOM 1520 O O . PHE A 1 197 ? -7.067 0.990 -6.542 1.00 90.75 197 PHE A O 1
ATOM 1527 N N . ARG A 1 198 ? -8.496 2.485 -7.406 1.00 85.56 198 ARG A N 1
ATOM 1528 C CA . ARG A 1 198 ? -9.653 1.959 -6.665 1.00 85.56 198 ARG A CA 1
ATOM 1529 C C . ARG A 1 198 ? -9.914 0.489 -6.998 1.00 85.56 198 ARG A C 1
ATOM 1531 O O . ARG A 1 198 ? -10.141 -0.294 -6.083 1.00 85.56 198 ARG A O 1
ATOM 1538 N N . ALA A 1 199 ? -9.875 0.124 -8.278 1.00 87.06 199 ALA A N 1
ATOM 1539 C CA . ALA A 1 199 ? -10.072 -1.256 -8.709 1.00 87.06 199 ALA A CA 1
ATOM 1540 C C . ALA A 1 199 ? -8.927 -2.158 -8.229 1.00 87.06 199 ALA A C 1
ATOM 1542 O O . ALA A 1 199 ? -9.189 -3.266 -7.769 1.00 87.06 199 ALA A O 1
ATOM 1543 N N . VAL A 1 200 ? -7.690 -1.650 -8.252 1.00 87.69 200 VAL A N 1
ATOM 1544 C CA . VAL A 1 200 ? -6.505 -2.375 -7.771 1.00 87.69 200 VAL A CA 1
ATOM 1545 C C . VAL A 1 200 ? -6.645 -2.760 -6.295 1.00 87.69 200 VAL A C 1
ATOM 1547 O O . VAL A 1 200 ? -6.501 -3.929 -5.950 1.00 87.69 200 VAL A O 1
ATOM 1550 N N . VAL A 1 201 ? -6.989 -1.801 -5.428 1.00 85.81 201 VAL A N 1
ATOM 1551 C CA . VAL A 1 201 ? -7.183 -2.069 -3.992 1.00 85.81 201 VAL A CA 1
ATOM 1552 C C . VAL A 1 201 ? -8.346 -3.037 -3.762 1.00 85.81 201 VAL A C 1
ATOM 1554 O O . VAL A 1 201 ? -8.233 -3.942 -2.946 1.00 85.81 201 VAL A O 1
ATOM 1557 N N . LEU A 1 202 ? -9.461 -2.888 -4.483 1.00 83.94 202 LEU A N 1
ATOM 1558 C CA . LEU A 1 202 ? -10.613 -3.780 -4.314 1.00 83.94 202 LEU A CA 1
ATOM 1559 C C . LEU A 1 202 ? -10.307 -5.227 -4.725 1.00 83.94 202 LEU A C 1
ATOM 1561 O O . LEU A 1 202 ? -10.716 -6.147 -4.021 1.00 83.94 202 LEU A O 1
ATOM 1565 N N . GLN A 1 203 ? -9.595 -5.442 -5.836 1.00 81.56 203 GLN A N 1
ATOM 1566 C CA . GLN A 1 203 ? -9.219 -6.790 -6.273 1.00 81.56 203 GLN A CA 1
ATOM 1567 C C . GLN A 1 203 ? -8.262 -7.468 -5.285 1.00 81.56 203 GLN A C 1
ATOM 1569 O O . GLN A 1 203 ? -8.435 -8.649 -4.995 1.00 81.56 203 GLN A O 1
ATOM 1574 N N . ASP A 1 204 ? -7.304 -6.722 -4.732 1.00 81.12 204 ASP A N 1
ATOM 1575 C CA . ASP A 1 204 ? -6.374 -7.224 -3.714 1.00 81.12 204 ASP A CA 1
ATOM 1576 C C . ASP A 1 204 ? -7.123 -7.724 -2.468 1.00 81.12 204 ASP A C 1
ATOM 1578 O O . ASP A 1 204 ? -6.937 -8.860 -2.026 1.00 81.12 204 ASP A O 1
ATOM 1582 N N . LEU A 1 205 ? -8.071 -6.924 -1.968 1.00 78.62 205 LEU A N 1
ATOM 1583 C CA . LEU A 1 205 ? -8.883 -7.286 -0.804 1.00 78.62 205 LEU A CA 1
ATOM 1584 C C . LEU A 1 205 ? -9.766 -8.515 -1.050 1.00 78.62 205 LEU A C 1
ATOM 1586 O O . LEU A 1 205 ? -9.856 -9.382 -0.181 1.00 78.62 205 LEU A O 1
ATOM 1590 N N . LEU A 1 206 ? -10.378 -8.629 -2.232 1.00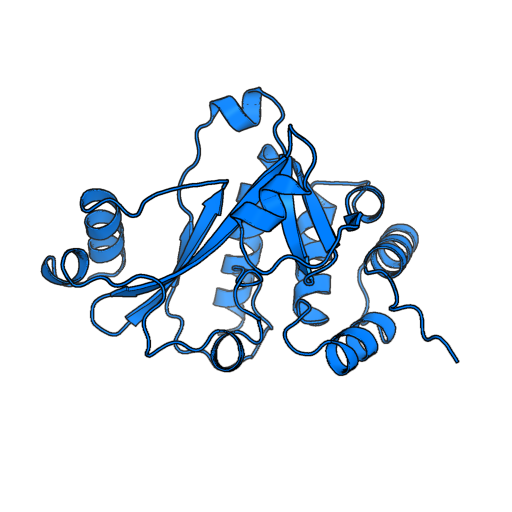 75.31 206 LEU A N 1
ATOM 1591 C CA . LEU A 1 206 ? -11.205 -9.788 -2.589 1.00 75.31 206 LEU A CA 1
ATOM 1592 C C . LEU A 1 206 ? -10.394 -11.089 -2.643 1.00 75.31 206 LEU A C 1
ATOM 1594 O O . LEU A 1 206 ? -10.890 -12.143 -2.248 1.00 75.31 206 LEU A O 1
ATOM 1598 N N . LEU A 1 207 ? -9.148 -11.034 -3.116 1.00 68.81 207 LEU A N 1
ATOM 1599 C CA . LEU A 1 207 ? -8.278 -12.210 -3.181 1.00 68.81 207 LEU A CA 1
ATOM 1600 C C . LEU A 1 207 ? -7.798 -12.647 -1.793 1.00 68.81 207 LEU A C 1
ATOM 1602 O O . LEU A 1 207 ? -7.636 -13.843 -1.550 1.00 68.81 207 LEU A O 1
ATOM 1606 N N . HIS A 1 208 ? -7.638 -11.704 -0.863 1.00 67.44 208 HIS A N 1
ATOM 1607 C CA . HIS A 1 208 ? -7.357 -12.019 0.534 1.00 67.44 208 HIS A CA 1
ATOM 1608 C C . HIS A 1 208 ? -8.544 -12.682 1.250 1.00 67.44 208 HIS A C 1
ATOM 1610 O O . HIS A 1 208 ? -8.320 -13.608 2.026 1.00 67.44 208 HIS A O 1
ATOM 1616 N N . GLU A 1 209 ? -9.788 -12.282 0.963 1.00 61.97 209 GLU A N 1
ATOM 1617 C CA . GLU A 1 209 ? -10.984 -12.946 1.514 1.00 61.97 209 GLU A CA 1
ATOM 1618 C C . GLU A 1 209 ? -11.156 -14.386 1.008 1.00 61.97 209 GLU A C 1
ATOM 1620 O O . GLU A 1 209 ? -11.651 -15.236 1.740 1.00 61.97 209 GLU A O 1
ATOM 1625 N N . GLN A 1 210 ? -10.732 -14.686 -0.223 1.00 57.56 210 GLN A N 1
ATOM 1626 C CA . GLN A 1 210 ? -10.824 -16.038 -0.794 1.00 57.56 210 GLN A CA 1
ATOM 1627 C C . GLN A 1 210 ? -9.746 -17.003 -0.277 1.00 57.56 210 GLN A C 1
ATOM 1629 O O . GLN A 1 210 ? -9.890 -18.217 -0.428 1.00 57.56 210 GLN A O 1
ATOM 1634 N N . ALA A 1 211 ? -8.656 -16.478 0.287 1.00 54.69 211 ALA A N 1
ATOM 1635 C CA . ALA A 1 211 ? -7.524 -17.260 0.780 1.00 54.69 211 ALA A CA 1
ATOM 1636 C C . ALA A 1 211 ? -7.563 -17.532 2.300 1.00 54.69 211 ALA A C 1
ATOM 1638 O O . ALA A 1 211 ? -6.693 -18.257 2.792 1.00 54.69 211 ALA A O 1
ATOM 1639 N N . ALA A 1 212 ? -8.520 -16.939 3.025 1.00 52.25 212 ALA A N 1
ATOM 1640 C CA . ALA A 1 212 ? -8.725 -17.066 4.473 1.00 52.25 212 ALA A CA 1
ATOM 1641 C C . ALA A 1 212 ? -9.820 -18.091 4.813 1.00 52.25 212 ALA A C 1
ATOM 1643 O O . ALA A 1 212 ? -9.665 -18.772 5.853 1.00 52.25 212 ALA A O 1
#

Secondary structure (DSSP, 8-state):
---PPPPHHHHHHHHHHHTS----HHHHHHHHHHGGGB--HHHHHHHHHHHTTT-S-TGGGEEE-S--SSHHHHHHHS-TTEEEEEEEEEEETTEEEEEEEESS----HHHHHHHHHHTT--GGGGTS-EES-TT--HHHHHS--TTT--S-PPTT----EEEEEEPP--HHHHHTT-EEEEEEETTEEEEEEHHHHHHHHHHHHHHHHH--

Sequence (212 aa):
MHRRLLPVQDTFASWQRDGGSALSQALVLRERLLGPATLSSASLRLLYDISSQFVDDLPERICWHAPTLSASETQAVLPPQVLVQKTVSVEMAGRLLLWTGIGDYQHTLDQRRVVASALGLPRQAARQCSTNPATCRPEEEFAMLPGMVSPFLPPLRPTRLVSVVQVPWPAVWEEQGKAVGVSLSLFESLILPLSCFRAVVLQDLLLHEQAA